Protein AF-V5GDS5-F1 (afdb_monomer)

Nearest PDB structures (foldseek):
  3n08-assembly1_B  TM=8.521E-01  e=4.766E-12  Chlamydia trachomatis D/UW-3/CX
  4beg-assembly1_A  TM=7.719E-01  e=1.700E-11  Mycobacterium tuberculosis H37Rv
  1fux-assembly1_B  TM=7.908E-01  e=5.824E-09  Escherichia coli
  1vi3-assembly1_A  TM=7.397E-01  e=8.164E-10  Escherichia coli
  1fjj-assembly1_A-2  TM=7.353E-01  e=2.310E-09  Escherichia coli

InterPro domains:
  IPR008914 Phosphatidylethanolamine-binding protein [PF01161] (155-297)
  IPR036610 PEBP-like superfamily [G3DSA:3.90.280.10] (130-303)
  IPR036610 PEBP-like superfamily [SSF49777] (132-298)
  IPR049556 Phomoidride biosynthesis cluster protein B [cd00457] (149-300)

Foldseek 3Di:
DDDDDDDDDDDDDDDDDDDDDDDDDDDDDDDDDDDDDDDDDDDDDDDDDDDDDQDADPVGDHDDDDDPPPPPPPPPVVVVVVVVVVVVVVVVVVVVVVVPPDDDDPVLVVLQVVLVVLLPQFDLVCQDLCNAPLVPVPNDFPWAKDWPQGAFAAADDPCCAPNHVVFDTKMFTDQDPLFAWKKKWKWWRGPNDPHTFTFWIKIRQGSPDGMDGRQQQDDDDDPQPQHTNNGIGIADGPVRGHGHGDDDTANSDKIKMKIKMFGWNDGFPVVQADRRGDSVSVSVRSRVGTDGMYIGIYIYHRHD

Secondary structure (DSSP, 8-state):
--------------------------------------------------PPPPPB-TTS-B-------------TTHHHHHHHHHHHHHHHHHHHHHTTT-PPPHHHHHHHHHHHHHTTS---GGGSGGGSGGGTT--S--S-EEETT-STTPBPPGGGSTTS--PPPPEEEPPPTT--EEEEEEEETTSSSSSPEEEEEEEEEETT--EE-GGGGSB-SSTTS-BBTTS-EE---TT-SS-------TTS--EEEEEEEEEESS---GGGS-SSPPHHHHHHHTTTTEEEEEEEEEEE----

Radius of gyration: 31.97 Å; Cα contacts (8 Å, |Δi|>4): 473; chains: 1; bounding box: 71×88×85 Å

Solvent-accessible surface area (backbone atoms only — not comparable to full-atom values): 18733 Å² total; per-residue (Å²): 136,91,88,78,89,82,90,80,91,84,89,84,88,90,82,84,91,89,86,87,86,82,89,83,89,84,84,88,88,84,86,84,86,82,88,88,86,90,86,89,85,86,88,84,85,88,84,86,89,84,84,85,84,82,78,62,50,102,82,75,49,81,70,81,71,84,81,80,75,79,75,79,78,73,67,83,66,63,65,54,54,60,52,53,53,54,51,48,61,53,48,56,64,52,51,66,48,63,77,54,90,59,86,78,58,68,65,58,55,53,41,33,53,50,16,57,75,39,47,83,41,44,71,33,58,77,59,38,75,72,62,37,78,46,22,70,90,51,78,60,72,75,40,67,45,49,42,77,85,43,64,71,67,33,68,55,58,64,52,40,16,64,87,43,79,33,53,56,75,38,34,37,41,79,66,52,95,72,34,54,18,32,36,39,39,28,34,25,25,38,47,74,57,95,54,41,42,51,28,30,35,36,38,65,31,55,40,88,53,40,65,49,46,49,78,33,65,41,74,70,62,67,92,90,67,46,41,24,61,60,66,26,33,46,27,55,28,92,82,71,45,72,66,53,39,60,79,64,47,43,59,37,54,74,31,48,38,40,41,36,42,34,35,15,60,49,66,76,63,69,90,77,45,56,90,68,31,41,69,69,44,50,56,62,60,34,53,86,22,62,71,44,28,17,62,28,37,35,31,43,61,30,85,120

Structure (mmCIF, N/CA/C/O backbone):
data_AF-V5GDS5-F1
#
_entry.id   AF-V5GDS5-F1
#
loop_
_atom_site.group_PDB
_atom_site.id
_atom_site.type_symbol
_atom_site.label_atom_id
_atom_site.label_alt_id
_atom_site.label_comp_id
_atom_site.label_asym_id
_atom_site.label_entity_id
_atom_site.label_seq_id
_atom_site.pdbx_PDB_ins_code
_atom_site.Cartn_x
_atom_site.Cartn_y
_atom_site.Cartn_z
_atom_site.occupancy
_atom_site.B_iso_or_equiv
_atom_site.auth_seq_id
_atom_site.auth_comp_id
_atom_site.auth_asym_id
_atom_site.auth_atom_id
_atom_site.pdbx_PDB_model_num
ATOM 1 N N . MET A 1 1 ? 21.363 -21.457 -63.569 1.00 35.06 1 MET A N 1
ATOM 2 C CA . MET A 1 1 ? 21.075 -22.883 -63.829 1.00 35.06 1 MET A CA 1
ATOM 3 C C . MET A 1 1 ? 19.744 -23.194 -63.153 1.00 35.06 1 MET A C 1
ATOM 5 O O . MET A 1 1 ? 19.650 -23.026 -61.947 1.00 35.06 1 MET A O 1
ATOM 9 N N . ARG A 1 2 ? 18.691 -23.462 -63.937 1.00 29.75 2 ARG A N 1
ATOM 10 C CA . ARG A 1 2 ? 17.351 -23.859 -63.460 1.00 29.75 2 ARG A CA 1
ATOM 11 C C . ARG A 1 2 ? 17.399 -25.293 -62.935 1.00 29.75 2 ARG A C 1
ATOM 13 O O . ARG A 1 2 ? 18.032 -26.094 -63.605 1.00 29.75 2 ARG A O 1
ATOM 20 N N . PHE A 1 3 ? 16.624 -25.609 -61.897 1.00 26.77 3 PHE A N 1
ATOM 21 C CA . PHE A 1 3 ? 15.770 -26.805 -61.854 1.00 26.77 3 PHE A CA 1
ATOM 22 C C . PHE A 1 3 ? 14.493 -26.511 -61.046 1.00 26.77 3 PHE A C 1
ATOM 24 O O . PHE A 1 3 ? 14.460 -25.606 -60.218 1.00 26.77 3 PHE A O 1
ATOM 31 N N . PHE A 1 4 ? 13.435 -27.232 -61.404 1.00 27.66 4 PHE A N 1
ATOM 32 C CA . PHE A 1 4 ? 12.006 -27.019 -61.163 1.00 27.66 4 PHE A CA 1
ATOM 33 C C . PHE A 1 4 ? 11.399 -28.292 -60.530 1.00 27.66 4 PHE A C 1
ATOM 35 O O . PHE A 1 4 ? 11.868 -29.372 -60.876 1.00 27.66 4 PHE A O 1
ATOM 42 N N . TYR A 1 5 ? 10.288 -28.129 -59.780 1.00 28.53 5 TYR A N 1
ATOM 43 C CA . TYR A 1 5 ? 9.215 -29.107 -59.432 1.00 28.53 5 TYR A CA 1
ATOM 44 C C . TYR A 1 5 ? 9.621 -30.377 -58.629 1.00 28.53 5 TYR A C 1
ATOM 46 O O . TYR A 1 5 ? 10.778 -30.757 -58.616 1.00 28.53 5 TYR A O 1
ATOM 54 N N . CYS A 1 6 ? 8.761 -31.094 -57.887 1.00 26.56 6 CYS A N 1
ATOM 55 C CA . CYS A 1 6 ? 7.303 -31.257 -57.920 1.00 26.56 6 CYS A CA 1
ATOM 56 C C . CYS A 1 6 ? 6.759 -31.755 -56.559 1.00 26.56 6 CYS A C 1
ATOM 58 O O . CYS A 1 6 ? 7.502 -32.346 -55.779 1.00 26.56 6 CYS A O 1
ATOM 60 N N . GLY A 1 7 ? 5.462 -31.547 -56.308 1.00 28.70 7 GLY A N 1
ATOM 61 C CA . GLY A 1 7 ? 4.741 -32.113 -55.164 1.00 28.70 7 GLY A CA 1
ATOM 62 C C . GLY A 1 7 ? 4.346 -33.582 -55.353 1.00 28.70 7 GLY A C 1
ATOM 63 O O . GLY A 1 7 ? 4.465 -34.140 -56.443 1.00 28.70 7 GLY A O 1
ATOM 64 N N . GLY A 1 8 ? 3.839 -34.187 -54.279 1.00 27.17 8 GLY A N 1
ATOM 65 C CA . GLY A 1 8 ? 3.251 -35.523 -54.291 1.00 27.17 8 GLY A CA 1
ATOM 66 C C . GLY A 1 8 ? 2.643 -35.880 -52.937 1.00 27.17 8 GLY A C 1
ATOM 67 O O . GLY A 1 8 ? 3.363 -36.241 -52.011 1.00 27.17 8 GLY A O 1
ATOM 68 N N . GLU A 1 9 ? 1.318 -35.777 -52.837 1.00 36.03 9 GLU A N 1
ATOM 69 C CA . GLU A 1 9 ? 0.518 -36.509 -51.854 1.00 36.03 9 GLU A CA 1
ATOM 70 C C . GLU A 1 9 ? 0.507 -38.002 -52.213 1.00 36.03 9 GLU A C 1
ATOM 72 O O . GLU A 1 9 ? 0.342 -38.364 -53.379 1.00 36.03 9 GLU A O 1
ATOM 77 N N . ALA A 1 10 ? 0.603 -38.874 -51.207 1.00 30.91 10 ALA A N 1
ATOM 78 C CA . ALA A 1 10 ? 0.165 -40.261 -51.314 1.00 30.91 10 ALA A CA 1
ATOM 79 C C . ALA A 1 10 ? -0.390 -40.756 -49.970 1.00 30.91 10 ALA A C 1
ATOM 81 O O . ALA A 1 10 ? 0.277 -40.747 -48.938 1.00 30.91 10 ALA A O 1
ATOM 82 N N . ILE A 1 11 ? -1.647 -41.185 -50.043 1.00 32.50 11 ILE A N 1
ATOM 83 C CA . ILE A 1 11 ? -2.493 -41.794 -49.018 1.00 32.50 11 ILE A CA 1
ATOM 84 C C . ILE A 1 11 ? -2.251 -43.315 -48.985 1.00 32.50 11 ILE A C 1
ATOM 86 O O . ILE A 1 11 ? -2.314 -43.949 -50.034 1.00 32.50 11 ILE A O 1
ATOM 90 N N . ALA A 1 12 ? -2.114 -43.909 -47.792 1.00 31.56 12 ALA A N 1
ATOM 91 C CA . ALA A 1 12 ? -2.575 -45.270 -47.439 1.00 31.56 12 ALA A CA 1
ATOM 92 C C . ALA A 1 12 ? -2.500 -45.441 -45.899 1.00 31.56 12 ALA A C 1
ATOM 94 O O . ALA A 1 12 ? -1.422 -45.315 -45.335 1.00 31.56 12 ALA A O 1
ATOM 95 N N . LYS A 1 13 ? -3.609 -45.428 -45.142 1.00 30.67 13 LYS A N 1
ATOM 96 C CA . LYS A 1 13 ? -4.629 -46.470 -44.843 1.00 30.67 13 LYS A CA 1
ATOM 97 C C . LYS A 1 13 ? -4.242 -47.486 -43.744 1.00 30.67 13 LYS A C 1
ATOM 99 O O . LYS A 1 13 ? -3.223 -48.148 -43.861 1.00 30.67 13 LYS A O 1
ATOM 104 N N . LEU A 1 14 ? -5.219 -47.682 -42.834 1.00 31.53 14 LEU A N 1
ATOM 105 C CA . LEU A 1 14 ? -5.438 -48.734 -41.807 1.00 31.53 14 LEU A CA 1
ATOM 106 C C . LEU A 1 14 ? -4.874 -48.413 -40.405 1.00 31.53 14 LEU A C 1
ATOM 108 O O . LEU A 1 14 ? -3.685 -48.194 -40.268 1.00 31.53 14 LEU A O 1
ATOM 112 N N . GLY A 1 15 ? -5.638 -48.391 -39.306 1.00 27.28 15 GLY A N 1
ATOM 113 C CA . GLY A 1 15 ? -7.060 -48.661 -39.074 1.00 27.28 15 GLY A CA 1
ATOM 114 C C . GLY A 1 15 ? -7.375 -48.746 -37.562 1.00 27.28 15 GLY A C 1
ATOM 115 O O . GLY A 1 15 ? -6.567 -49.274 -36.811 1.00 27.28 15 GLY A O 1
ATOM 116 N N . LEU A 1 16 ? -8.562 -48.236 -37.197 1.00 27.89 16 LEU A N 1
ATOM 117 C CA . LEU A 1 16 ? -9.442 -48.502 -36.030 1.00 27.89 16 LEU A CA 1
ATOM 118 C C . LEU A 1 16 ? -8.920 -48.321 -34.574 1.00 27.89 16 LEU A C 1
ATOM 120 O O . LEU A 1 16 ? -8.035 -49.046 -34.146 1.00 27.89 16 LEU A O 1
ATOM 124 N N . THR A 1 17 ? -9.358 -47.299 -33.807 1.00 28.39 17 THR A N 1
ATOM 125 C CA . THR A 1 17 ? -10.612 -47.097 -32.993 1.00 28.39 17 THR A CA 1
ATOM 126 C C . THR A 1 17 ? -10.522 -47.735 -31.589 1.00 28.39 17 THR A C 1
ATOM 128 O O . THR A 1 17 ? -10.134 -48.889 -31.477 1.00 28.39 17 THR A O 1
ATOM 131 N N . VAL A 1 18 ? -10.733 -47.007 -30.477 1.00 28.75 18 VAL A N 1
ATOM 132 C CA . VAL A 1 18 ? -11.975 -46.808 -29.661 1.00 28.75 18 VAL A CA 1
ATOM 133 C C . VAL A 1 18 ? -11.523 -46.001 -28.411 1.00 28.75 18 VAL A C 1
ATOM 135 O O . VAL A 1 18 ? -10.419 -46.250 -27.945 1.00 28.75 18 VAL A O 1
ATOM 138 N N . ALA A 1 19 ? -12.230 -45.093 -27.729 1.00 29.72 19 ALA A N 1
ATOM 139 C CA . ALA A 1 19 ? -13.430 -44.277 -27.921 1.00 29.72 19 ALA A CA 1
ATOM 140 C C . ALA A 1 19 ? -13.382 -43.160 -26.848 1.00 29.72 19 ALA A C 1
ATOM 142 O O . ALA A 1 19 ? -12.928 -43.396 -25.729 1.00 29.72 19 ALA A O 1
ATOM 143 N N . ALA A 1 20 ? -13.885 -41.971 -27.179 1.00 28.30 20 ALA A N 1
ATOM 144 C CA . ALA A 1 20 ? -14.226 -40.918 -26.226 1.00 28.30 20 ALA A CA 1
ATOM 145 C C . ALA A 1 20 ? -15.756 -40.833 -26.145 1.00 28.30 20 ALA A C 1
ATOM 147 O O . ALA A 1 20 ? -16.419 -40.814 -27.182 1.00 28.30 20 ALA A O 1
ATOM 148 N N . GLY A 1 21 ? -16.311 -40.815 -24.933 1.00 25.84 21 GLY A N 1
ATOM 149 C CA . GLY A 1 21 ? -17.738 -40.615 -24.687 1.00 25.84 21 GLY A CA 1
ATOM 150 C C . GLY A 1 21 ? -17.979 -39.284 -23.980 1.00 25.84 21 GLY A C 1
ATOM 151 O O . GLY A 1 21 ? -17.448 -39.059 -22.897 1.00 25.84 21 GLY A O 1
ATOM 152 N N . VAL A 1 22 ? -18.791 -38.428 -24.597 1.00 31.52 22 VAL A N 1
ATOM 153 C CA . VAL A 1 22 ? -19.481 -37.272 -23.994 1.00 31.52 22 VAL A CA 1
ATOM 154 C C . VAL A 1 22 ? -20.943 -37.310 -24.508 1.00 31.52 22 VAL A C 1
ATOM 156 O O . VAL A 1 22 ? -21.256 -38.145 -25.358 1.00 31.52 22 VAL A O 1
ATOM 159 N N . PRO A 1 23 ? -21.852 -36.457 -24.011 1.00 38.38 23 PRO A N 1
ATOM 160 C CA . PRO A 1 23 ? -22.900 -36.759 -23.042 1.00 38.38 23 PRO A CA 1
ATOM 161 C C . PRO A 1 23 ? -24.284 -36.931 -23.703 1.00 38.38 23 PRO A C 1
ATOM 163 O O . PRO A 1 23 ? -24.476 -36.623 -24.878 1.00 38.38 23 PRO A O 1
ATOM 166 N N . SER A 1 24 ? -25.284 -37.361 -22.934 1.00 31.12 24 SER A N 1
ATOM 167 C CA . SER A 1 24 ? -26.682 -37.365 -23.377 1.00 31.12 24 SER A CA 1
ATOM 168 C C . SER A 1 24 ? -27.572 -36.599 -22.401 1.00 31.12 24 SER A C 1
ATOM 170 O O . SER A 1 24 ? -27.755 -37.039 -21.266 1.00 31.12 24 SER A O 1
ATOM 172 N N . ASP A 1 25 ? -28.162 -35.508 -22.885 1.00 30.28 25 ASP A N 1
ATOM 173 C CA . ASP A 1 25 ? -29.386 -34.912 -22.352 1.00 30.28 25 ASP A CA 1
ATOM 174 C C . ASP A 1 25 ? -30.610 -35.614 -22.959 1.00 30.28 25 ASP A C 1
ATOM 176 O O . ASP A 1 25 ? -30.661 -35.863 -24.164 1.00 30.28 25 ASP A O 1
ATOM 180 N N . SER A 1 26 ? -31.640 -35.865 -22.148 1.00 29.75 26 SER A N 1
ATOM 181 C CA . SER A 1 26 ? -33.030 -35.842 -22.619 1.00 29.75 26 SER A CA 1
ATOM 182 C C . SER A 1 26 ? -34.002 -35.548 -21.472 1.00 29.75 26 SER A C 1
ATOM 184 O O . SER A 1 26 ? -33.787 -35.902 -20.315 1.00 29.75 26 SE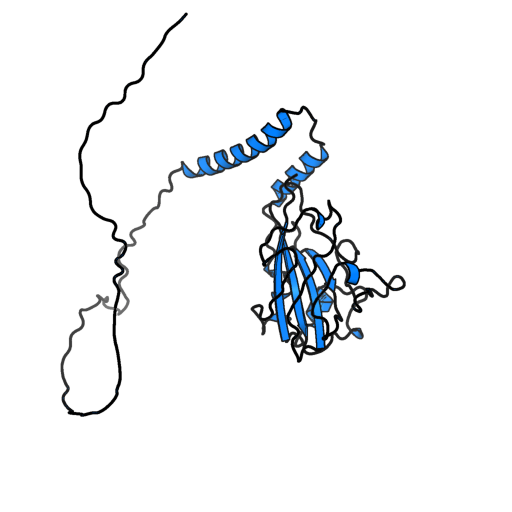R A O 1
ATOM 186 N N . LEU A 1 27 ? -35.040 -34.805 -21.844 1.00 29.89 27 LEU A N 1
ATOM 187 C CA . LEU A 1 27 ? -35.997 -34.054 -21.040 1.00 29.89 27 LEU A CA 1
ATOM 188 C C . LEU A 1 27 ? -37.189 -34.879 -20.502 1.00 29.89 27 LEU A C 1
ATOM 190 O O . LEU A 1 27 ? -37.560 -35.905 -21.062 1.00 29.89 27 LEU A O 1
ATOM 194 N N . CYS A 1 28 ? -37.887 -34.246 -19.543 1.00 26.19 28 CYS A N 1
ATOM 195 C CA . CYS A 1 28 ? -39.346 -34.256 -19.308 1.00 26.19 28 CYS A CA 1
ATOM 196 C C . CYS A 1 28 ? -40.005 -35.359 -18.434 1.00 26.19 28 CYS A C 1
ATOM 198 O O . CYS A 1 28 ? -40.427 -36.397 -18.924 1.00 26.19 28 CYS A O 1
ATOM 200 N N . ASN A 1 29 ? -40.347 -34.978 -17.189 1.00 27.53 29 ASN A N 1
ATOM 201 C CA . ASN A 1 29 ? -41.688 -34.508 -16.748 1.00 27.53 29 ASN A CA 1
ATOM 202 C C . ASN A 1 29 ? -42.308 -35.188 -15.495 1.00 27.53 29 ASN A C 1
ATOM 204 O O . ASN A 1 29 ? -42.312 -36.403 -15.353 1.00 27.53 29 ASN A O 1
ATOM 208 N N . ASN A 1 30 ? -42.975 -34.339 -14.696 1.00 29.67 30 ASN A N 1
ATOM 209 C CA . ASN A 1 30 ? -44.052 -34.576 -13.713 1.00 29.67 30 ASN A CA 1
ATOM 210 C C . ASN A 1 30 ? -43.795 -35.294 -12.362 1.00 29.67 30 ASN A C 1
ATOM 212 O O . ASN A 1 30 ? -43.832 -36.509 -12.257 1.00 29.67 30 ASN A O 1
ATOM 216 N N . GLY A 1 31 ? -43.855 -34.501 -11.280 1.00 25.19 31 GLY A N 1
ATOM 217 C CA . GLY A 1 31 ? -45.093 -34.421 -10.485 1.00 25.19 31 GLY A CA 1
ATOM 218 C C . GLY A 1 31 ? -45.224 -35.221 -9.172 1.00 25.19 31 GLY A C 1
ATOM 219 O O . GLY A 1 31 ? -45.555 -36.395 -9.185 1.00 25.19 31 GLY A O 1
ATOM 220 N N . LYS A 1 32 ? -45.252 -34.459 -8.063 1.00 28.45 32 LYS A N 1
ATOM 221 C CA . LYS A 1 32 ? -46.115 -34.595 -6.859 1.00 28.45 32 LYS A CA 1
ATOM 222 C C . LYS A 1 32 ? -45.840 -35.686 -5.789 1.00 28.45 32 LYS A C 1
ATOM 224 O O . LYS A 1 32 ? -46.123 -36.853 -5.986 1.00 28.45 32 LYS A O 1
ATOM 229 N N . ARG A 1 33 ? -45.644 -35.152 -4.565 1.00 28.16 33 ARG A N 1
ATOM 230 C CA . ARG A 1 33 ? -46.268 -35.502 -3.258 1.00 28.16 33 ARG A CA 1
ATOM 231 C C . ARG A 1 33 ? -45.841 -36.783 -2.509 1.00 28.16 33 ARG A C 1
ATOM 233 O O . ARG A 1 33 ? -46.122 -37.881 -2.955 1.00 28.16 33 ARG A O 1
ATOM 240 N N . GLY A 1 34 ? -45.440 -36.579 -1.244 1.00 26.33 34 GLY A N 1
ATOM 241 C CA . GLY A 1 34 ? -45.997 -37.315 -0.092 1.00 26.33 34 GLY A CA 1
ATOM 242 C C . GLY A 1 34 ? -45.100 -38.345 0.612 1.00 26.33 34 GLY A C 1
ATOM 243 O O . GLY A 1 34 ? -44.919 -39.449 0.123 1.00 26.33 34 GLY A O 1
ATOM 244 N N . LEU A 1 35 ? -44.625 -37.995 1.812 1.00 27.58 35 LEU A N 1
ATOM 245 C CA . LEU A 1 35 ? -44.305 -38.906 2.937 1.00 27.58 35 LEU A CA 1
ATOM 246 C C . LEU A 1 35 ? -45.616 -39.446 3.584 1.00 27.58 35 LEU A C 1
ATOM 248 O O . LEU A 1 35 ? -46.667 -38.897 3.231 1.00 27.58 35 LEU A O 1
ATOM 252 N N . PRO A 1 36 ? -45.630 -40.334 4.621 1.00 50.62 36 PRO A N 1
ATOM 253 C CA . PRO A 1 36 ? -44.593 -41.198 5.248 1.00 50.62 36 PRO A CA 1
ATOM 254 C C . PRO A 1 36 ? -45.092 -42.649 5.589 1.00 50.62 36 PRO A C 1
ATOM 256 O O . PRO A 1 36 ? -46.189 -43.035 5.198 1.00 50.62 36 PRO A O 1
ATOM 259 N N . ALA A 1 37 ? -44.315 -43.365 6.434 1.00 29.16 37 ALA A N 1
ATOM 260 C CA . ALA A 1 37 ? -44.660 -44.481 7.359 1.00 29.16 37 ALA A CA 1
ATOM 261 C C . ALA A 1 37 ? -44.238 -45.893 6.877 1.00 29.16 37 ALA A C 1
ATOM 263 O O . ALA A 1 37 ? -44.661 -46.344 5.824 1.00 29.16 37 ALA A O 1
ATOM 264 N N . SER A 1 38 ? -43.217 -46.523 7.476 1.00 27.86 38 SER A N 1
ATOM 265 C CA . SER A 1 38 ? -43.121 -47.232 8.777 1.00 27.86 38 SER A CA 1
ATOM 266 C C . SER A 1 38 ? -43.224 -48.759 8.616 1.00 27.86 38 SER A C 1
ATOM 268 O O . SER A 1 38 ? -44.196 -49.262 8.060 1.00 27.86 38 SER A O 1
ATOM 270 N N . ARG A 1 39 ? -42.215 -49.488 9.119 1.00 31.02 39 ARG A N 1
ATOM 271 C CA . ARG A 1 39 ? -42.325 -50.631 10.053 1.00 31.02 39 ARG A CA 1
ATOM 272 C C . ARG A 1 39 ? -41.012 -51.414 10.152 1.00 31.02 39 ARG A C 1
ATOM 274 O O . ARG A 1 39 ? -40.433 -51.815 9.147 1.00 31.02 39 ARG A O 1
ATOM 281 N N . ASP A 1 40 ? -40.621 -51.618 11.402 1.00 29.36 40 ASP A N 1
ATOM 282 C CA . ASP A 1 40 ? -39.560 -52.478 11.919 1.00 29.36 40 ASP A CA 1
ATOM 283 C C . ASP A 1 40 ? -39.827 -53.967 11.656 1.00 29.36 40 ASP A C 1
ATOM 285 O O . ASP A 1 40 ? -40.989 -54.370 11.699 1.00 29.36 40 ASP A O 1
ATOM 289 N N . VAL A 1 41 ? -38.764 -54.775 11.509 1.00 32.12 41 VAL A N 1
ATOM 290 C CA . VAL A 1 41 ? -38.611 -56.085 12.181 1.00 32.12 41 VAL A CA 1
ATOM 291 C C . VAL A 1 41 ? -37.116 -56.379 12.394 1.00 32.12 41 VAL A C 1
ATOM 293 O O . VAL A 1 41 ? -36.310 -56.298 11.468 1.00 32.12 41 VAL A O 1
ATOM 296 N N . ASP A 1 42 ? -36.799 -56.732 13.638 1.00 28.83 42 ASP A N 1
ATOM 297 C CA . ASP A 1 42 ? -35.505 -57.099 14.211 1.00 28.83 42 ASP A CA 1
ATOM 298 C C . ASP A 1 42 ? -34.921 -58.464 13.777 1.00 28.83 42 ASP A C 1
ATOM 300 O O . ASP A 1 42 ? -35.623 -59.362 13.315 1.00 28.83 42 ASP A O 1
ATOM 304 N N . ASN A 1 43 ? -33.641 -58.625 14.152 1.00 28.91 43 ASN A N 1
ATOM 305 C CA . ASN A 1 43 ? -32.907 -59.851 14.516 1.00 28.91 43 ASN A CA 1
ATOM 306 C C . ASN A 1 43 ? -32.261 -60.711 13.413 1.00 28.91 43 ASN A C 1
ATOM 308 O O . ASN A 1 43 ? -32.910 -61.528 12.772 1.00 28.91 43 ASN A O 1
ATOM 312 N N . ALA A 1 44 ? -30.920 -60.675 13.340 1.00 29.06 44 ALA A N 1
ATOM 313 C CA . ALA A 1 44 ? -30.044 -61.661 14.008 1.00 29.06 44 ALA A CA 1
ATOM 314 C C . ALA A 1 44 ? -28.587 -61.596 13.478 1.00 29.06 44 ALA A C 1
ATOM 316 O O . ALA A 1 44 ? -28.328 -61.790 12.295 1.00 29.06 44 ALA A O 1
ATOM 317 N N . SER A 1 45 ? -27.627 -61.392 14.385 1.00 28.83 45 SER A N 1
ATOM 318 C CA . SER A 1 45 ? -26.207 -61.802 14.263 1.00 28.83 45 SER A CA 1
ATOM 319 C C . SER A 1 45 ? -26.015 -63.097 15.093 1.00 28.83 45 SER A C 1
ATOM 321 O O . SER A 1 45 ? -26.939 -63.400 15.853 1.00 28.83 45 SER A O 1
ATOM 323 N N . PRO A 1 46 ? -24.867 -63.828 15.112 1.00 42.75 46 PRO A N 1
ATOM 324 C CA . PRO A 1 46 ? -23.549 -63.554 14.511 1.00 42.75 46 PRO A CA 1
ATOM 325 C C . PRO A 1 46 ? -22.853 -64.789 13.859 1.00 42.75 46 PRO A C 1
ATOM 327 O O . PRO A 1 46 ? -23.315 -65.918 13.978 1.00 42.75 46 PRO A O 1
ATOM 330 N N . LEU A 1 47 ? -21.673 -64.565 13.253 1.00 28.23 47 LEU A N 1
ATOM 331 C CA . LEU A 1 47 ? -20.402 -65.316 13.429 1.00 28.23 47 LEU A CA 1
ATOM 332 C C . LEU A 1 47 ? -19.597 -65.551 12.134 1.00 28.23 47 LEU A C 1
ATOM 334 O O . LEU A 1 47 ? -20.072 -66.136 11.169 1.00 28.23 47 LEU A O 1
ATOM 338 N N . SER A 1 48 ? -18.300 -65.221 12.249 1.00 30.39 48 SER A N 1
ATOM 339 C CA . SER A 1 48 ? -17.138 -65.624 11.429 1.00 30.39 48 SER A CA 1
ATOM 340 C C . SER A 1 48 ? -17.100 -65.092 9.984 1.00 30.39 48 SER A C 1
ATOM 342 O O . SER A 1 48 ? -18.004 -65.321 9.205 1.00 30.39 48 SER A O 1
ATOM 344 N N . GLY A 1 49 ? -16.112 -64.336 9.504 1.00 25.75 49 GLY A N 1
ATOM 345 C CA . GLY A 1 49 ? -14.709 -64.193 9.879 1.00 25.75 49 GLY A CA 1
ATOM 346 C C . GLY A 1 49 ? -13.846 -64.792 8.767 1.00 25.75 49 GLY A C 1
ATOM 347 O O . GLY A 1 49 ? -13.858 -66.007 8.627 1.00 25.75 49 GLY A O 1
ATOM 348 N N . ARG A 1 50 ? -13.102 -63.965 8.009 1.00 26.62 50 ARG A N 1
ATOM 349 C CA . ARG A 1 50 ? -11.658 -64.136 7.714 1.00 26.62 50 ARG A CA 1
ATOM 350 C C . ARG A 1 50 ? -11.160 -63.111 6.682 1.00 26.62 50 ARG A C 1
ATOM 352 O O . ARG A 1 50 ? -11.519 -63.142 5.512 1.00 26.62 50 ARG A O 1
ATOM 359 N N . TRP A 1 51 ? -10.277 -62.245 7.168 1.00 29.91 51 TRP A N 1
ATOM 360 C CA . TRP A 1 51 ? -9.369 -61.386 6.414 1.00 29.91 51 TRP A CA 1
ATOM 361 C C . TRP A 1 51 ? -8.223 -62.215 5.810 1.00 29.91 51 TRP A C 1
ATOM 363 O O . TRP A 1 51 ? -7.763 -63.174 6.434 1.00 29.91 51 TRP A O 1
ATOM 373 N N . GLN A 1 52 ? -7.742 -61.845 4.620 1.00 34.78 52 GLN A N 1
ATOM 374 C CA . GLN A 1 52 ? -6.514 -62.404 4.039 1.00 34.78 52 GLN A CA 1
ATOM 375 C C . GLN A 1 52 ? -5.261 -61.762 4.678 1.00 34.78 52 GLN A C 1
ATOM 377 O O . GLN A 1 52 ? -5.311 -60.585 5.038 1.00 34.78 52 GLN A O 1
ATOM 382 N N . PRO A 1 53 ? -4.148 -62.503 4.862 1.00 37.53 53 PRO A N 1
ATOM 383 C CA . PRO A 1 53 ? -3.058 -62.074 5.735 1.00 37.53 53 PRO A CA 1
ATOM 384 C C . PRO A 1 53 ? -1.980 -61.242 5.025 1.00 37.53 53 PRO A C 1
ATOM 386 O O . PRO A 1 53 ? -1.532 -61.570 3.927 1.00 37.53 53 PRO A O 1
ATOM 389 N N . ALA A 1 54 ? -1.496 -60.215 5.726 1.00 36.97 54 ALA A N 1
ATOM 390 C CA . ALA A 1 54 ? -0.204 -59.586 5.475 1.00 36.97 54 ALA A CA 1
ATOM 391 C C . ALA A 1 54 ? 0.928 -60.485 6.013 1.00 36.97 54 ALA A C 1
ATOM 393 O O . ALA A 1 54 ? 0.836 -61.014 7.122 1.00 36.97 54 ALA A O 1
ATOM 394 N N . PHE A 1 55 ? 2.000 -60.656 5.238 1.00 36.53 55 PHE A N 1
ATOM 395 C CA . PHE A 1 55 ? 3.202 -61.379 5.664 1.00 36.53 55 PHE A CA 1
ATOM 396 C C . PHE A 1 55 ? 4.009 -60.538 6.674 1.00 36.53 55 PHE A C 1
ATOM 398 O O . PHE A 1 55 ? 4.469 -59.443 6.351 1.00 36.53 55 PHE A O 1
ATOM 405 N N . LEU A 1 56 ? 4.196 -61.067 7.887 1.00 38.34 56 LEU A N 1
ATOM 406 C CA . LEU A 1 56 ? 5.059 -60.527 8.949 1.00 38.34 56 LEU A CA 1
ATOM 407 C C . LEU A 1 56 ? 6.272 -61.448 9.148 1.00 38.34 56 LEU A C 1
ATOM 409 O O . LEU A 1 56 ? 6.157 -62.665 8.982 1.00 38.34 56 LEU A O 1
ATOM 413 N N . ASP A 1 57 ? 7.427 -60.891 9.523 1.00 46.06 57 ASP A N 1
ATOM 414 C CA . ASP A 1 57 ? 8.586 -61.697 9.925 1.00 46.06 57 ASP A CA 1
ATOM 415 C C . ASP A 1 57 ? 8.484 -62.199 11.381 1.00 46.06 57 ASP A C 1
ATOM 417 O O . ASP A 1 57 ? 7.591 -61.819 12.143 1.00 46.06 57 ASP A O 1
ATOM 421 N N . ARG A 1 58 ? 9.430 -63.056 11.798 1.00 48.50 58 ARG A N 1
ATOM 422 C CA 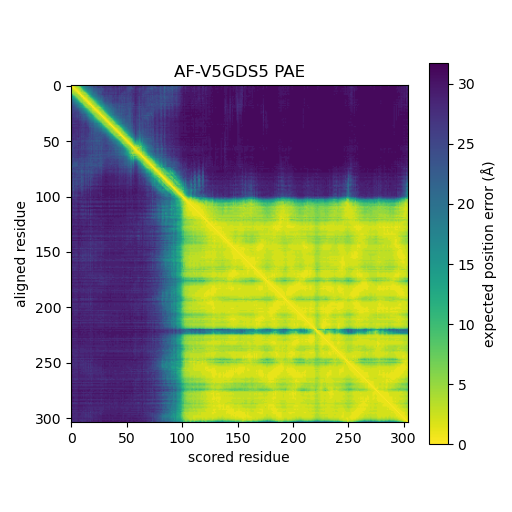. ARG A 1 58 ? 9.479 -63.662 13.146 1.00 48.50 58 ARG A CA 1
ATOM 423 C C . ARG A 1 58 ? 9.713 -62.670 14.304 1.00 48.50 58 ARG A C 1
ATOM 425 O O . ARG A 1 58 ? 9.848 -63.120 15.439 1.00 48.50 58 ARG A O 1
ATOM 432 N N . LYS A 1 59 ? 9.765 -61.355 14.064 1.00 50.78 59 LYS A N 1
ATOM 433 C CA . LYS A 1 59 ? 9.846 -60.314 15.103 1.00 50.78 59 LYS A CA 1
ATOM 434 C C . LYS A 1 59 ? 8.741 -59.252 15.003 1.00 50.78 59 LYS A C 1
ATOM 436 O O . LYS A 1 59 ? 8.784 -58.286 15.757 1.00 50.78 59 LYS A O 1
ATOM 441 N N . GLY A 1 60 ? 7.730 -59.444 14.150 1.00 42.97 60 GLY A N 1
ATOM 442 C CA . GLY A 1 60 ? 6.532 -58.596 14.123 1.00 42.97 60 GLY A CA 1
ATOM 443 C C . GLY A 1 60 ? 6.710 -57.234 13.444 1.00 42.97 60 GLY A C 1
ATOM 444 O O . GLY A 1 60 ? 5.901 -56.340 13.679 1.00 42.97 60 GLY A O 1
ATOM 445 N N . PHE A 1 61 ? 7.721 -57.067 12.586 1.00 36.56 61 PHE A N 1
ATOM 446 C CA . PHE A 1 61 ? 7.874 -55.871 11.751 1.00 36.56 61 PHE A CA 1
ATOM 447 C C . PHE A 1 61 ? 7.438 -56.145 10.296 1.00 36.56 61 PHE A C 1
ATOM 449 O O . PHE A 1 61 ? 7.587 -57.270 9.808 1.00 36.56 61 PHE A O 1
ATOM 456 N N . PRO A 1 62 ? 6.898 -55.143 9.572 1.00 37.12 62 PRO A N 1
ATOM 457 C CA . PRO A 1 62 ? 6.547 -55.299 8.164 1.00 37.12 62 PRO A CA 1
ATOM 458 C C . PRO A 1 62 ? 7.805 -55.486 7.299 1.00 37.12 62 PRO A C 1
ATOM 460 O O . PRO A 1 62 ? 8.729 -54.668 7.329 1.00 37.12 62 PRO A O 1
ATOM 463 N N . VAL A 1 63 ? 7.825 -56.556 6.500 1.00 36.59 63 VAL A N 1
ATOM 464 C CA . VAL A 1 63 ? 8.930 -56.892 5.590 1.00 36.59 63 VAL A CA 1
ATOM 465 C C . VAL A 1 63 ? 8.946 -55.909 4.414 1.00 36.59 63 VAL A C 1
ATOM 467 O O . VAL A 1 63 ? 8.019 -55.872 3.607 1.00 36.59 63 VAL A O 1
ATOM 470 N N . ARG A 1 64 ? 10.010 -55.103 4.297 1.00 36.88 64 ARG A N 1
ATOM 471 C CA . ARG A 1 64 ? 10.255 -54.254 3.118 1.00 36.88 64 ARG A CA 1
ATOM 472 C C . ARG A 1 64 ? 10.677 -55.129 1.936 1.00 36.88 64 ARG A C 1
ATOM 474 O O . ARG A 1 64 ? 11.758 -55.711 1.961 1.00 36.88 64 ARG A O 1
ATOM 481 N N . GLY A 1 65 ? 9.840 -55.186 0.900 1.00 36.22 65 GLY A N 1
ATOM 482 C CA . GLY A 1 65 ? 10.210 -55.733 -0.407 1.00 36.22 65 GLY A CA 1
ATOM 483 C C . GLY A 1 65 ? 11.342 -54.933 -1.077 1.00 36.22 65 GLY A C 1
ATOM 484 O O . GLY A 1 65 ? 11.625 -53.800 -0.668 1.00 36.22 65 GLY A O 1
ATOM 485 N N . PRO A 1 66 ? 12.017 -55.510 -2.088 1.00 32.12 66 PRO A N 1
ATOM 486 C CA . PRO A 1 66 ? 13.139 -54.867 -2.758 1.00 32.12 66 PRO A CA 1
ATOM 487 C C . PRO A 1 66 ? 12.704 -53.538 -3.383 1.00 32.12 66 PRO A C 1
ATOM 489 O O . PRO A 1 66 ? 11.696 -53.451 -4.083 1.00 32.12 66 PRO A O 1
ATOM 492 N N . LYS A 1 67 ? 13.478 -52.485 -3.099 1.00 31.83 67 LYS A N 1
ATOM 493 C CA . LYS A 1 67 ? 13.322 -51.167 -3.713 1.00 31.83 67 LYS A CA 1
ATOM 494 C C . LYS A 1 67 ? 13.602 -51.301 -5.208 1.00 31.83 67 LYS A C 1
ATOM 496 O O . LYS A 1 67 ? 14.762 -51.352 -5.609 1.00 31.83 67 LYS A O 1
ATOM 501 N N . ASN A 1 68 ? 12.553 -51.319 -6.024 1.00 27.88 68 ASN A N 1
ATOM 502 C CA . ASN A 1 68 ? 12.678 -50.978 -7.434 1.00 27.88 68 ASN A CA 1
ATOM 503 C C . ASN A 1 68 ? 13.089 -49.505 -7.500 1.00 27.88 68 ASN A C 1
ATOM 505 O O . ASN A 1 68 ? 12.280 -48.600 -7.303 1.00 27.88 68 ASN A O 1
ATOM 509 N N . VAL A 1 69 ? 14.384 -49.272 -7.693 1.00 28.41 69 VAL A N 1
ATOM 510 C CA . VAL A 1 69 ? 14.918 -47.963 -8.048 1.00 28.41 69 VAL A CA 1
ATOM 511 C C . VAL A 1 69 ? 14.495 -47.717 -9.492 1.00 28.41 69 VAL A C 1
ATOM 513 O O . VAL A 1 69 ? 15.129 -48.203 -10.423 1.00 28.41 69 VAL A O 1
ATOM 516 N N . CYS A 1 70 ? 13.396 -46.990 -9.687 1.00 24.27 70 CYS A N 1
ATOM 517 C CA . CYS A 1 70 ? 13.149 -46.312 -10.952 1.00 24.27 70 CYS A CA 1
ATOM 518 C C . CYS A 1 70 ? 14.163 -45.172 -11.060 1.00 24.27 70 CYS A C 1
ATOM 520 O O . CYS A 1 70 ? 13.927 -44.062 -10.587 1.00 24.27 70 CYS A O 1
ATOM 522 N N . THR A 1 71 ? 15.318 -45.452 -11.656 1.00 27.39 71 THR A N 1
ATOM 523 C CA . THR A 1 71 ? 16.166 -44.423 -12.246 1.00 27.39 71 THR A CA 1
ATOM 524 C C . THR A 1 71 ? 15.385 -43.792 -13.395 1.00 27.39 71 THR A C 1
ATOM 526 O O . THR A 1 71 ? 15.330 -44.332 -14.497 1.00 27.39 71 THR A O 1
ATOM 529 N N . TYR A 1 72 ? 14.761 -42.641 -13.144 1.00 25.58 72 TYR A N 1
ATOM 530 C CA . TYR A 1 72 ? 14.414 -41.726 -14.223 1.00 25.58 72 TYR A CA 1
ATOM 531 C C . TYR A 1 72 ? 15.728 -41.185 -14.785 1.00 25.58 72 TYR A C 1
ATOM 533 O O . TYR A 1 72 ? 16.318 -40.252 -14.244 1.00 25.58 72 TYR A O 1
ATOM 541 N N . ILE A 1 73 ? 16.216 -41.819 -15.849 1.00 29.89 73 ILE A N 1
ATOM 542 C CA . ILE A 1 73 ? 17.195 -41.199 -16.735 1.00 29.89 73 ILE A CA 1
ATOM 543 C C . ILE A 1 73 ? 16.426 -40.098 -17.459 1.00 29.89 73 ILE A C 1
ATOM 545 O O . ILE A 1 73 ? 15.639 -40.363 -18.366 1.00 29.89 73 ILE A O 1
ATOM 549 N N . VAL A 1 74 ? 16.591 -38.865 -16.990 1.00 30.98 74 VAL A N 1
ATOM 550 C CA . VAL A 1 74 ? 16.102 -37.683 -17.697 1.00 30.98 74 VAL A CA 1
ATOM 551 C C . VAL A 1 74 ? 16.938 -37.576 -18.976 1.00 30.98 74 VAL A C 1
ATOM 553 O O . VAL A 1 74 ? 18.166 -37.549 -18.870 1.00 30.98 74 VAL A O 1
ATOM 556 N N . PRO A 1 75 ? 16.341 -37.559 -20.179 1.00 31.73 75 PRO A N 1
ATOM 557 C CA . PRO A 1 75 ? 17.117 -37.391 -21.395 1.00 31.73 75 PRO A CA 1
ATOM 558 C C . PRO A 1 75 ? 17.785 -36.015 -21.370 1.00 31.73 75 PRO A C 1
ATOM 560 O O . PRO A 1 75 ? 17.125 -34.998 -21.152 1.00 31.73 75 PRO A O 1
ATOM 563 N N . GLU A 1 76 ? 19.080 -35.984 -21.670 1.00 35.12 76 GLU A N 1
ATOM 564 C CA . GLU A 1 76 ? 19.950 -34.800 -21.782 1.00 35.12 76 GLU A CA 1
ATOM 565 C C . GLU A 1 76 ? 19.464 -33.759 -22.825 1.00 35.12 76 GLU A C 1
ATOM 567 O O . GLU A 1 76 ? 20.065 -32.708 -23.018 1.00 35.12 76 GLU A O 1
ATOM 572 N N . GLN A 1 77 ? 18.327 -34.012 -23.482 1.00 35.97 77 GLN A N 1
ATOM 573 C CA . GLN A 1 77 ? 17.721 -33.154 -24.500 1.00 35.97 77 GLN A CA 1
ATOM 574 C C . GLN A 1 77 ? 16.797 -32.059 -23.938 1.00 35.97 77 GLN A C 1
ATOM 576 O O . GLN A 1 77 ? 16.485 -31.110 -24.656 1.00 35.97 77 GLN A O 1
ATOM 581 N N . TYR A 1 78 ? 16.402 -32.115 -22.659 1.00 35.88 78 TYR A N 1
ATOM 582 C CA . TYR A 1 78 ? 15.538 -31.081 -22.060 1.00 35.88 78 TYR A CA 1
ATOM 583 C C . TYR A 1 78 ? 16.280 -29.811 -21.609 1.00 35.88 78 TYR A C 1
ATOM 585 O O . TYR A 1 78 ? 15.646 -28.776 -21.4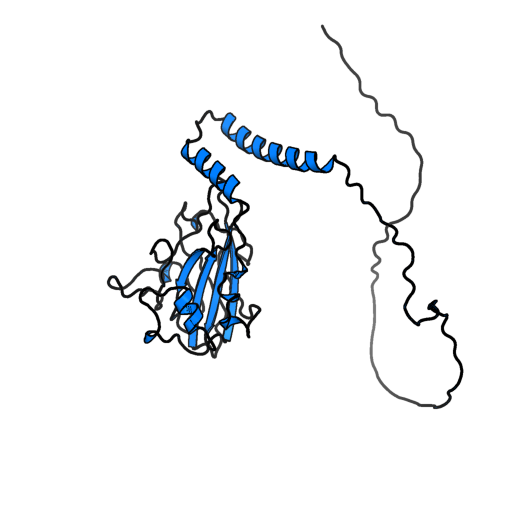23 1.00 35.88 78 TYR A O 1
ATOM 593 N N . TYR A 1 79 ? 17.612 -29.839 -21.495 1.00 37.75 79 TYR A N 1
ATOM 594 C CA . TYR A 1 79 ? 18.395 -28.642 -21.149 1.00 37.75 79 TYR A CA 1
ATOM 595 C C . TYR A 1 79 ? 18.629 -27.704 -22.343 1.00 37.75 79 TYR A C 1
ATOM 597 O O . TYR A 1 79 ? 18.763 -26.496 -22.163 1.00 37.75 79 TYR A O 1
ATOM 605 N N . LEU A 1 80 ? 18.611 -28.230 -23.571 1.00 36.00 80 LEU A N 1
ATOM 606 C CA . LEU A 1 80 ? 18.759 -27.427 -24.790 1.00 36.00 80 LEU A CA 1
ATOM 607 C C . LEU A 1 80 ? 17.473 -26.681 -25.169 1.00 36.00 80 LEU A C 1
ATOM 609 O O . LEU A 1 80 ? 17.560 -25.589 -25.720 1.00 36.00 80 LEU A O 1
ATOM 613 N N . GLY A 1 81 ? 16.294 -27.212 -24.823 1.00 34.03 81 GLY A N 1
ATOM 614 C CA . GLY A 1 81 ? 15.006 -26.565 -25.108 1.00 34.03 81 GLY A CA 1
ATOM 615 C C . GLY A 1 81 ? 14.803 -25.249 -24.352 1.00 34.03 81 GLY A C 1
ATOM 616 O O . GLY A 1 81 ? 14.338 -24.273 -24.933 1.00 34.03 81 GLY A O 1
ATOM 617 N N . THR A 1 82 ? 15.227 -25.186 -23.088 1.00 42.22 82 THR A N 1
ATOM 618 C CA . THR A 1 82 ? 15.113 -23.974 -22.256 1.00 42.22 82 THR A CA 1
ATOM 619 C C . THR A 1 82 ? 16.156 -22.918 -22.624 1.00 42.22 82 THR A C 1
ATOM 621 O O . THR A 1 82 ? 15.887 -21.723 -22.522 1.00 42.22 82 THR A O 1
ATOM 624 N N . ILE A 1 83 ? 17.334 -23.339 -23.104 1.00 40.62 83 ILE A N 1
ATOM 625 C CA . ILE A 1 83 ? 18.366 -22.431 -23.629 1.00 40.62 83 ILE A CA 1
ATOM 626 C C . ILE A 1 83 ? 17.929 -21.879 -24.998 1.00 40.62 83 ILE A C 1
ATOM 628 O O . ILE A 1 83 ? 18.037 -20.683 -25.241 1.00 40.62 83 ILE A O 1
ATOM 632 N N . LEU A 1 84 ? 17.346 -22.703 -25.874 1.00 35.16 84 LEU A N 1
ATOM 633 C CA . LEU A 1 84 ? 16.845 -22.249 -27.178 1.00 35.16 84 LEU A CA 1
ATOM 634 C C . LEU A 1 84 ? 15.603 -21.352 -27.068 1.00 35.16 84 LEU A C 1
ATOM 636 O O . LEU A 1 84 ? 15.498 -20.391 -27.828 1.00 35.16 84 LEU A O 1
ATOM 640 N N . SER A 1 85 ? 14.707 -21.581 -26.099 1.00 37.91 85 SER A N 1
ATOM 641 C CA . SER A 1 85 ? 13.560 -20.688 -25.875 1.00 37.91 85 SER A CA 1
ATOM 642 C C . SER A 1 85 ? 13.972 -19.337 -25.278 1.00 37.91 85 SER A C 1
ATOM 644 O O . SER A 1 85 ? 13.383 -18.315 -25.619 1.00 37.91 85 SER A O 1
ATOM 646 N N . THR A 1 86 ? 15.014 -19.295 -24.437 1.00 42.34 86 THR A N 1
ATOM 647 C CA . THR A 1 86 ? 15.559 -18.033 -23.897 1.00 42.34 86 THR A CA 1
ATOM 648 C C . THR A 1 86 ? 16.376 -17.249 -24.924 1.00 42.34 86 THR A C 1
ATOM 650 O O . THR A 1 86 ? 16.333 -16.018 -24.913 1.00 42.34 86 THR A O 1
ATOM 653 N N . PHE A 1 87 ? 17.037 -17.922 -25.871 1.00 36.81 87 PHE A N 1
ATOM 654 C CA . PHE A 1 87 ? 17.636 -17.260 -27.035 1.00 36.81 87 PHE A CA 1
ATOM 655 C C . PHE A 1 87 ? 16.581 -16.675 -27.986 1.00 36.81 87 PHE A C 1
ATOM 657 O O . PHE A 1 87 ? 16.808 -15.604 -28.548 1.00 36.81 87 PHE A O 1
ATOM 664 N N . PHE A 1 88 ? 15.418 -17.317 -28.132 1.00 34.31 88 PHE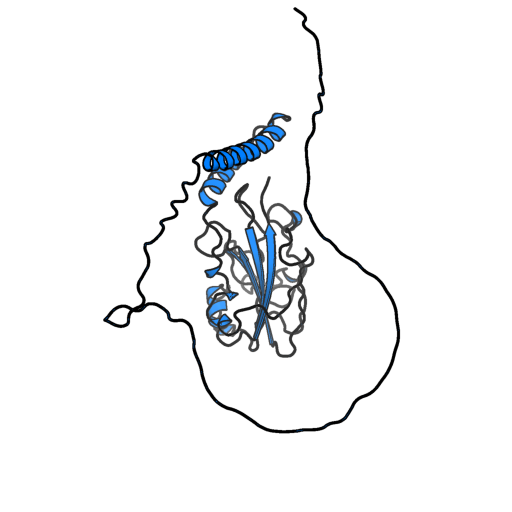 A N 1
ATOM 665 C CA . PHE A 1 88 ? 14.355 -16.827 -29.016 1.00 34.31 88 PHE A CA 1
ATOM 666 C C . PHE A 1 88 ? 13.735 -15.511 -28.521 1.00 34.31 88 PHE A C 1
ATOM 668 O O . PHE A 1 88 ? 13.611 -14.570 -29.305 1.00 34.31 88 PHE A O 1
ATOM 675 N N . VAL A 1 89 ? 13.475 -15.386 -27.213 1.00 43.59 89 VAL A N 1
ATOM 676 C CA . VAL A 1 89 ? 12.949 -14.140 -26.613 1.00 43.59 89 VAL A CA 1
ATOM 677 C C . VAL A 1 89 ? 13.995 -13.015 -26.622 1.00 43.59 89 VAL A C 1
ATOM 679 O O . VAL A 1 89 ? 13.653 -11.848 -26.806 1.00 43.59 89 VAL A O 1
ATOM 682 N N . HIS A 1 90 ? 15.289 -13.342 -26.502 1.00 40.28 90 HIS A N 1
ATOM 683 C CA . HIS A 1 90 ? 16.355 -12.361 -26.746 1.00 40.28 90 HIS A CA 1
ATOM 684 C C . HIS A 1 90 ? 16.414 -11.922 -28.218 1.00 40.28 90 HIS A C 1
ATOM 686 O O . HIS A 1 90 ? 16.717 -10.763 -28.490 1.00 40.28 90 HIS A O 1
ATOM 692 N N . SER A 1 91 ? 16.108 -12.812 -29.168 1.00 40.16 91 SER A N 1
ATOM 693 C CA . SER A 1 91 ? 16.189 -12.500 -30.599 1.00 40.16 91 SER A CA 1
ATOM 694 C C . SER A 1 91 ? 15.070 -11.581 -31.092 1.00 40.16 91 SER A C 1
ATOM 696 O O . SER A 1 91 ? 15.340 -10.735 -31.940 1.00 40.16 91 SER A O 1
ATOM 698 N N . GLU A 1 92 ? 13.856 -11.677 -30.538 1.00 43.78 92 GLU A N 1
ATOM 699 C CA . GLU A 1 92 ? 12.711 -10.874 -30.995 1.00 43.78 92 GLU A CA 1
ATOM 700 C C . GLU A 1 92 ? 12.803 -9.405 -30.557 1.00 43.78 92 GLU A C 1
ATOM 702 O O . GLU A 1 92 ? 12.544 -8.515 -31.365 1.00 43.78 92 GLU A O 1
ATOM 707 N N . VAL A 1 93 ? 13.284 -9.127 -29.338 1.00 46.72 93 VAL A N 1
ATOM 708 C CA . VAL A 1 93 ? 13.499 -7.741 -28.869 1.00 46.72 93 VAL A CA 1
ATOM 709 C C . VAL A 1 93 ? 14.704 -7.097 -29.561 1.00 46.72 93 VAL A C 1
ATOM 711 O O . VAL A 1 93 ? 14.712 -5.899 -29.825 1.00 46.72 93 VAL A O 1
ATOM 714 N N . ILE A 1 94 ? 15.717 -7.894 -29.914 1.00 45.41 94 ILE A N 1
ATOM 715 C CA . ILE A 1 94 ? 16.838 -7.413 -30.727 1.00 45.41 94 ILE A CA 1
ATOM 716 C C . ILE A 1 94 ? 16.384 -7.171 -32.183 1.00 45.41 94 ILE A C 1
ATOM 718 O O . ILE A 1 94 ? 16.887 -6.255 -32.828 1.00 45.41 94 ILE A O 1
ATOM 722 N N . HIS A 1 95 ? 15.407 -7.920 -32.710 1.00 42.91 95 HIS A N 1
ATOM 723 C CA . HIS A 1 95 ? 14.932 -7.759 -34.090 1.00 42.91 95 HIS A CA 1
ATOM 724 C C . HIS A 1 95 ? 14.093 -6.497 -34.331 1.00 42.91 95 HIS A C 1
ATOM 726 O O . HIS A 1 95 ? 14.230 -5.896 -35.397 1.00 42.91 95 HIS A O 1
ATOM 732 N N . SER A 1 96 ? 13.262 -6.054 -33.382 1.00 46.44 96 SER A N 1
ATOM 733 C CA . SER A 1 96 ? 12.452 -4.840 -33.581 1.00 46.44 96 SER A CA 1
ATOM 734 C C . SER A 1 96 ? 13.285 -3.553 -33.569 1.00 46.44 96 SER A C 1
ATOM 736 O O . SER A 1 96 ? 12.972 -2.622 -34.310 1.00 46.44 96 SER A O 1
ATOM 738 N N . ASP A 1 97 ? 14.380 -3.520 -32.803 1.00 45.56 97 ASP A N 1
ATOM 739 C CA . ASP A 1 97 ? 15.289 -2.365 -32.728 1.00 45.56 97 ASP A CA 1
ATOM 740 C C . ASP A 1 97 ? 16.303 -2.319 -33.890 1.00 45.56 97 ASP A C 1
ATOM 742 O O . ASP A 1 97 ? 16.745 -1.240 -34.291 1.00 45.56 97 ASP A O 1
ATOM 746 N N . ILE A 1 98 ? 16.640 -3.467 -34.497 1.00 45.97 98 ILE A N 1
ATOM 747 C CA . ILE A 1 98 ? 17.514 -3.532 -35.687 1.00 45.97 98 ILE A CA 1
ATOM 748 C C . ILE A 1 98 ? 16.851 -2.901 -36.922 1.00 45.97 98 ILE A C 1
ATOM 750 O O . ILE A 1 98 ? 17.544 -2.371 -37.792 1.00 45.97 98 ILE A O 1
ATOM 754 N N . LEU A 1 99 ? 15.517 -2.896 -37.003 1.00 50.03 99 LEU A N 1
ATOM 755 C CA . LEU A 1 99 ? 14.795 -2.303 -38.135 1.00 50.03 99 LEU A CA 1
ATOM 756 C C . LEU A 1 99 ? 14.805 -0.764 -38.123 1.00 50.03 99 LEU A C 1
ATOM 758 O O . LEU A 1 99 ? 14.502 -0.139 -39.139 1.00 50.03 99 LEU A O 1
ATOM 762 N N . VAL A 1 100 ? 15.199 -0.143 -37.007 1.00 55.84 100 VAL A N 1
ATOM 763 C CA . VAL A 1 100 ? 15.231 1.313 -36.837 1.00 55.84 100 VAL A CA 1
ATOM 764 C C . VAL A 1 100 ? 16.532 1.699 -36.139 1.00 55.84 100 VAL A C 1
ATOM 766 O O . VAL A 1 100 ? 16.476 2.075 -34.982 1.00 55.84 100 VAL A O 1
ATOM 769 N N . ASN A 1 101 ? 17.684 1.596 -36.823 1.00 54.75 101 ASN A N 1
ATOM 770 C CA . ASN A 1 101 ? 19.052 2.014 -36.423 1.00 54.75 101 ASN A CA 1
ATOM 771 C C . ASN A 1 101 ? 19.142 3.137 -35.352 1.00 54.75 101 ASN A C 1
ATOM 773 O O . ASN A 1 101 ? 19.561 4.265 -35.623 1.00 54.75 101 ASN A O 1
ATOM 777 N N . ARG A 1 102 ? 18.774 2.844 -34.107 1.00 64.94 102 ARG A N 1
ATOM 778 C CA . ARG A 1 102 ? 18.831 3.750 -32.967 1.00 64.94 102 ARG A CA 1
ATOM 779 C C . ARG A 1 102 ? 19.749 3.083 -31.955 1.00 64.94 102 ARG A C 1
ATOM 781 O O . ARG A 1 102 ? 19.448 1.979 -31.507 1.00 64.94 102 ARG A O 1
ATOM 788 N N . PRO A 1 103 ? 20.886 3.703 -31.606 1.00 74.94 103 PRO A N 1
ATOM 789 C CA . PRO A 1 103 ? 21.781 3.125 -30.620 1.00 74.94 103 PRO A CA 1
ATOM 790 C C . PRO A 1 103 ? 21.054 3.020 -29.275 1.00 74.94 103 PRO A C 1
ATOM 792 O O . PRO A 1 103 ? 20.560 4.020 -28.749 1.00 74.94 103 PRO A O 1
ATOM 795 N N . VAL A 1 104 ? 20.989 1.810 -28.714 1.00 76.94 104 VAL A N 1
ATOM 796 C CA . VAL A 1 104 ? 20.455 1.594 -27.365 1.00 76.94 104 VAL A CA 1
ATOM 797 C C . VAL A 1 104 ? 21.371 2.319 -26.371 1.00 76.94 104 VAL A C 1
ATOM 799 O O . VAL A 1 104 ? 22.586 2.095 -26.393 1.00 76.94 104 VAL A O 1
ATOM 802 N N . PRO A 1 105 ? 20.840 3.183 -25.485 1.00 85.62 105 PRO A N 1
ATOM 803 C CA . PRO A 1 105 ? 21.659 3.873 -24.498 1.00 85.62 105 PRO A CA 1
ATOM 804 C C . PRO A 1 105 ? 22.428 2.881 -23.622 1.00 85.62 105 PRO A C 1
ATOM 806 O O . PRO A 1 105 ? 21.850 1.924 -23.103 1.00 85.62 105 PRO A O 1
ATOM 809 N N . MET A 1 106 ? 23.716 3.145 -23.385 1.00 86.69 106 MET A N 1
ATOM 810 C CA . MET A 1 106 ? 24.572 2.300 -22.537 1.00 86.69 106 MET A CA 1
ATOM 811 C C . MET A 1 106 ? 23.974 2.076 -21.137 1.00 86.69 106 MET A C 1
ATOM 813 O O . MET A 1 106 ? 24.113 0.995 -20.568 1.00 86.69 106 MET A O 1
ATOM 817 N N . SER A 1 107 ? 23.236 3.057 -20.609 1.00 87.94 107 SER A N 1
ATOM 818 C CA . SER A 1 107 ? 22.514 2.940 -19.339 1.00 87.94 107 SER A CA 1
ATOM 819 C C . SER A 1 107 ? 21.480 1.809 -19.330 1.00 87.94 107 SER A C 1
ATOM 821 O O . SER A 1 107 ? 21.409 1.083 -18.343 1.00 87.94 107 SER A O 1
ATOM 823 N N . LYS A 1 108 ? 20.728 1.598 -20.423 1.00 87.56 108 LYS A N 1
ATOM 824 C CA . LYS A 1 108 ? 19.759 0.493 -20.535 1.00 87.56 108 LYS A CA 1
ATOM 825 C C . LYS A 1 108 ? 20.454 -0.869 -20.573 1.00 87.56 108 LYS A C 1
ATOM 827 O O . LYS A 1 108 ? 19.939 -1.828 -20.007 1.00 87.56 108 LYS A O 1
ATOM 832 N N . ILE A 1 109 ? 21.629 -0.955 -21.203 1.00 88.19 109 ILE A N 1
ATOM 833 C CA . ILE A 1 109 ? 22.426 -2.193 -21.253 1.00 88.19 109 ILE A CA 1
ATOM 834 C C . ILE A 1 109 ? 22.918 -2.556 -19.848 1.00 88.19 109 ILE A C 1
ATOM 836 O O . ILE A 1 109 ? 22.758 -3.697 -19.412 1.00 88.19 109 ILE A O 1
ATOM 840 N N . ILE A 1 110 ? 23.463 -1.576 -19.118 1.00 90.69 110 ILE A N 1
ATOM 841 C CA . ILE A 1 110 ? 23.911 -1.761 -17.730 1.00 90.69 110 ILE A CA 1
ATOM 842 C C . ILE A 1 110 ? 22.728 -2.154 -16.837 1.00 90.69 110 ILE A C 1
ATOM 844 O O . ILE A 1 110 ? 22.831 -3.117 -16.082 1.00 90.69 110 ILE A O 1
ATOM 848 N N . GLU A 1 111 ? 21.592 -1.460 -16.952 1.00 91.81 111 GLU A N 1
ATOM 849 C CA . GLU A 1 111 ? 20.388 -1.760 -16.172 1.00 91.81 111 GLU A CA 1
ATOM 850 C C . GLU A 1 111 ? 19.871 -3.182 -16.433 1.00 91.81 111 GLU A C 1
ATOM 852 O O . GLU A 1 111 ? 19.658 -3.918 -15.474 1.00 91.81 111 GLU A O 1
ATOM 857 N N . ARG A 1 112 ? 19.747 -3.614 -17.699 1.00 91.44 112 ARG A N 1
ATOM 858 C CA . ARG A 1 112 ? 19.328 -4.991 -18.037 1.00 91.44 112 ARG A CA 1
ATOM 859 C C . ARG A 1 112 ? 20.310 -6.039 -17.525 1.00 91.44 112 ARG A C 1
ATOM 861 O O . ARG A 1 112 ? 19.889 -7.090 -17.053 1.00 91.44 112 ARG A O 1
ATOM 868 N N . SER A 1 113 ? 21.608 -5.750 -17.580 1.00 91.38 113 SER A N 1
ATOM 869 C CA . SER A 1 113 ? 22.643 -6.652 -17.058 1.00 91.38 113 SER A CA 1
ATOM 870 C C . SER A 1 113 ? 22.511 -6.828 -15.542 1.00 91.38 113 SER A C 1
ATOM 872 O O . SER A 1 113 ? 22.580 -7.947 -15.035 1.00 91.38 113 SER A O 1
ATOM 874 N N . LEU A 1 114 ? 22.261 -5.731 -14.817 1.00 92.19 114 LEU A N 1
ATOM 875 C CA . LEU A 1 114 ? 21.979 -5.762 -13.381 1.00 92.19 114 LEU A CA 1
ATOM 876 C C . LEU A 1 114 ? 20.658 -6.474 -13.072 1.00 92.19 114 LEU A C 1
ATOM 878 O O . LEU A 1 114 ? 20.606 -7.268 -12.137 1.00 92.19 114 LEU A O 1
ATOM 882 N N . ALA A 1 115 ? 19.610 -6.225 -13.858 1.00 91.69 115 ALA A N 1
ATOM 883 C CA . ALA A 1 115 ? 18.315 -6.871 -13.699 1.00 91.69 115 ALA A CA 1
ATOM 884 C C . ALA A 1 115 ? 18.421 -8.391 -13.875 1.00 91.69 115 ALA A C 1
ATOM 886 O O . ALA A 1 115 ? 17.906 -9.144 -13.058 1.00 91.69 115 ALA A O 1
ATOM 887 N N . TRP A 1 116 ? 19.162 -8.851 -14.881 1.00 92.50 116 TRP A N 1
ATOM 888 C CA . TRP A 1 116 ? 19.424 -10.272 -15.082 1.00 92.50 116 TRP A CA 1
ATOM 889 C C . TRP A 1 116 ? 20.202 -10.889 -13.911 1.00 92.50 116 TRP A C 1
ATOM 891 O O . TRP A 1 116 ? 19.812 -11.935 -13.395 1.00 92.50 116 TRP A O 1
ATOM 901 N N . LEU A 1 117 ? 21.258 -10.216 -13.437 1.00 94.19 117 LEU A N 1
ATOM 902 C CA . LEU A 1 117 ? 22.055 -10.686 -12.298 1.00 94.19 117 LEU A CA 1
ATOM 903 C C . LEU A 1 117 ? 21.220 -10.801 -11.012 1.00 94.19 117 LEU A C 1
ATOM 905 O O . LEU A 1 117 ? 21.430 -11.707 -10.205 1.00 94.19 117 LEU A O 1
ATOM 909 N N . LEU A 1 118 ? 20.289 -9.870 -10.814 1.00 93.81 118 LEU A N 1
ATOM 910 C CA . LEU A 1 118 ? 19.466 -9.772 -9.613 1.00 93.81 118 LEU A CA 1
ATOM 911 C C . LEU A 1 118 ? 18.115 -10.483 -9.729 1.00 93.81 118 LEU A C 1
ATOM 913 O O . LEU A 1 118 ? 17.430 -10.579 -8.720 1.00 93.81 118 LEU A O 1
ATOM 917 N N . TYR A 1 119 ? 17.775 -11.055 -10.886 1.00 91.00 119 TYR A N 1
ATOM 918 C CA . TYR A 1 119 ? 16.469 -11.666 -11.167 1.00 91.00 119 TYR A CA 1
ATOM 919 C C . TYR A 1 119 ? 16.001 -12.668 -10.097 1.00 91.00 119 TYR A C 1
ATOM 921 O O . TYR A 1 119 ? 14.820 -12.726 -9.762 1.00 91.00 119 TYR A O 1
ATOM 929 N N . ASN A 1 120 ? 16.929 -13.454 -9.538 1.00 92.75 120 ASN A N 1
ATOM 930 C CA . ASN A 1 120 ? 16.631 -14.457 -8.508 1.00 92.75 120 ASN A CA 1
ATOM 931 C C . ASN A 1 120 ? 16.501 -13.873 -7.087 1.00 92.75 120 ASN A C 1
ATOM 933 O O . ASN A 1 120 ? 16.161 -14.602 -6.157 1.00 92.75 120 ASN A O 1
ATOM 937 N N . ARG A 1 121 ? 16.792 -12.583 -6.884 1.00 92.75 121 ARG A N 1
ATOM 938 C CA . ARG A 1 121 ? 16.587 -11.880 -5.612 1.00 92.75 121 ARG A CA 1
ATOM 939 C C . ARG A 1 121 ? 15.192 -11.261 -5.602 1.00 92.75 121 ARG A C 1
ATOM 941 O O . ARG A 1 121 ? 15.026 -10.099 -5.948 1.00 92.75 121 ARG A O 1
ATOM 948 N N . ARG A 1 122 ? 14.197 -12.067 -5.250 1.00 93.69 122 ARG A N 1
ATOM 949 C CA . ARG A 1 122 ? 12.786 -11.673 -5.190 1.00 93.69 122 ARG A CA 1
ATOM 950 C C . ARG A 1 122 ? 11.998 -12.600 -4.272 1.00 93.69 122 ARG A C 1
ATOM 952 O O . ARG A 1 122 ? 12.558 -13.551 -3.727 1.00 93.69 122 ARG A O 1
ATOM 959 N N . SER A 1 123 ? 10.695 -12.350 -4.162 1.00 93.38 123 SER A N 1
ATOM 960 C CA . SER A 1 123 ? 9.749 -13.173 -3.408 1.00 93.38 123 SER A CA 1
ATOM 961 C C . SER A 1 123 ? 10.068 -13.253 -1.917 1.00 93.38 123 SER A C 1
ATOM 963 O O . SER A 1 123 ? 9.986 -14.308 -1.287 1.00 93.38 123 SER A O 1
ATOM 965 N N . HIS A 1 124 ? 10.397 -12.104 -1.331 1.00 95.88 124 HIS A N 1
ATOM 966 C CA . HIS A 1 124 ? 10.601 -11.915 0.105 1.00 95.88 124 HIS A CA 1
ATOM 967 C C . HIS A 1 124 ? 9.273 -11.910 0.891 1.00 95.88 124 HIS A C 1
ATOM 969 O O . HIS A 1 124 ? 9.073 -11.116 1.807 1.00 95.88 124 HIS A O 1
ATOM 975 N N . ASP A 1 125 ? 8.351 -12.813 0.546 1.00 96.88 125 ASP A N 1
ATOM 976 C CA . ASP A 1 125 ? 6.961 -12.841 1.019 1.00 96.88 125 ASP A CA 1
ATOM 977 C C . ASP A 1 125 ? 6.868 -12.993 2.540 1.00 96.88 125 ASP A C 1
ATOM 979 O O . ASP A 1 125 ? 5.951 -12.462 3.162 1.00 96.88 125 ASP A O 1
ATOM 983 N N . SER A 1 126 ? 7.839 -13.676 3.156 1.00 96.62 126 SER A N 1
ATOM 984 C CA . SER A 1 126 ? 7.937 -13.821 4.613 1.00 96.62 126 SER A CA 1
ATOM 985 C C . SER A 1 126 ? 8.082 -12.488 5.347 1.00 96.62 126 SER A C 1
ATOM 987 O O . SER A 1 126 ? 7.760 -12.418 6.529 1.00 96.62 126 SER A O 1
ATOM 989 N N . GLY A 1 127 ? 8.575 -11.453 4.663 1.00 96.88 127 GLY A N 1
ATOM 990 C CA . GLY A 1 127 ? 8.738 -10.119 5.221 1.00 96.88 127 GLY A CA 1
ATOM 991 C C . GLY A 1 127 ? 7.475 -9.262 5.148 1.00 96.88 127 GLY A C 1
ATOM 992 O O . GLY A 1 127 ? 7.476 -8.188 5.735 1.00 96.88 127 GLY A O 1
ATOM 993 N N . LEU A 1 128 ? 6.409 -9.668 4.447 1.00 97.94 128 LEU A N 1
ATOM 994 C CA . LEU A 1 128 ? 5.190 -8.855 4.304 1.00 97.94 128 LEU A CA 1
ATOM 995 C C . LEU A 1 128 ? 4.506 -8.616 5.659 1.00 97.94 128 LEU A C 1
ATOM 997 O O . LEU A 1 128 ? 4.545 -9.472 6.545 1.00 97.94 128 LEU A O 1
ATOM 1001 N N . LEU A 1 129 ? 3.834 -7.470 5.818 1.00 97.88 129 LEU A N 1
ATOM 1002 C CA . LEU A 1 129 ? 3.195 -7.079 7.078 1.00 97.88 129 LEU A CA 1
ATOM 1003 C C . LEU A 1 129 ? 2.245 -8.167 7.598 1.00 97.88 129 LEU A C 1
ATOM 1005 O O . LEU A 1 129 ? 2.347 -8.552 8.761 1.00 97.88 129 LEU A O 1
ATOM 1009 N N . HIS A 1 130 ? 1.377 -8.720 6.750 1.00 97.06 130 HIS A N 1
ATOM 1010 C CA . HIS A 1 130 ? 0.425 -9.761 7.158 1.00 97.06 130 HIS A CA 1
ATOM 1011 C C . HIS A 1 130 ? 1.071 -11.107 7.553 1.00 97.06 130 HIS A C 1
ATOM 1013 O O . HIS A 1 130 ? 0.385 -11.987 8.068 1.00 97.06 130 HIS A O 1
ATOM 1019 N N . LYS A 1 131 ? 2.377 -11.306 7.319 1.00 97.44 131 LYS A N 1
ATOM 1020 C CA . LYS A 1 131 ? 3.133 -12.476 7.808 1.00 97.44 131 LYS A CA 1
ATOM 1021 C C . LYS A 1 131 ? 3.744 -12.260 9.194 1.00 97.44 131 LYS A C 1
ATOM 1023 O O . LYS A 1 131 ? 4.307 -13.190 9.768 1.00 97.44 131 LYS A O 1
ATOM 1028 N N . SER A 1 132 ? 3.635 -11.053 9.744 1.00 97.19 132 SER A N 1
ATOM 1029 C CA . SER A 1 132 ? 4.180 -10.709 11.056 1.00 97.19 132 SER A CA 1
ATOM 1030 C C . SER A 1 132 ? 3.311 -11.209 12.22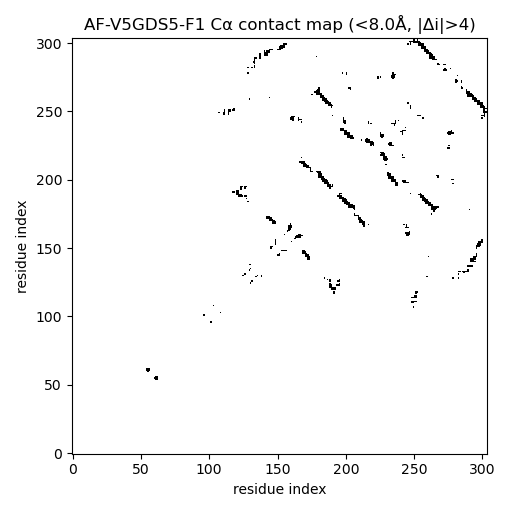2 1.00 97.19 132 SER A C 1
ATOM 1032 O O . SER A 1 132 ? 2.134 -11.540 12.071 1.00 97.19 132 SER A O 1
ATOM 1034 N N . ALA A 1 133 ? 3.890 -11.238 13.427 1.00 97.31 133 ALA A N 1
ATOM 1035 C CA . ALA A 1 133 ? 3.248 -11.773 14.633 1.00 97.31 133 ALA A CA 1
ATOM 1036 C C . ALA A 1 133 ? 1.849 -11.197 14.976 1.00 97.31 133 ALA A C 1
ATOM 1038 O O . ALA A 1 133 ? 1.005 -11.979 15.417 1.00 97.31 133 ALA A O 1
ATOM 1039 N N . PRO A 1 134 ? 1.544 -9.892 14.781 1.00 97.19 134 PRO A N 1
ATOM 1040 C CA . PRO A 1 134 ? 0.196 -9.351 14.991 1.00 97.19 134 PRO A CA 1
ATOM 1041 C C . PRO A 1 134 ? -0.927 -10.061 14.223 1.00 97.19 134 PRO A C 1
ATOM 1043 O O . PRO A 1 134 ? -2.070 -10.040 14.672 1.00 97.19 134 PRO A O 1
ATOM 1046 N N . PHE A 1 135 ? -0.612 -10.712 13.102 1.00 97.50 135 PHE A N 1
ATOM 1047 C CA . PHE A 1 135 ? -1.579 -11.398 12.243 1.00 97.50 135 PHE A CA 1
ATOM 1048 C C . PHE A 1 135 ? -1.712 -12.891 12.563 1.00 97.50 135 PHE A C 1
ATOM 1050 O O . PHE A 1 135 ? -2.446 -13.596 11.879 1.00 97.50 135 PHE A O 1
ATOM 1057 N N . ALA A 1 136 ? -1.063 -13.398 13.619 1.00 95.81 136 ALA A N 1
ATOM 1058 C CA . ALA A 1 136 ? -1.115 -14.819 13.976 1.00 95.81 136 ALA A CA 1
ATOM 1059 C C . ALA A 1 136 ? -2.549 -15.343 14.206 1.00 95.81 136 ALA A C 1
ATOM 1061 O O . ALA A 1 136 ? -2.829 -16.503 13.914 1.00 95.81 136 ALA A O 1
ATOM 1062 N N . LEU A 1 137 ? -3.458 -14.488 14.694 1.00 95.19 137 LEU A N 1
ATOM 1063 C CA . LEU A 1 137 ? -4.885 -14.806 14.867 1.00 95.19 137 LEU A CA 1
ATOM 1064 C C . LEU A 1 137 ? -5.732 -14.549 13.607 1.00 95.19 137 LEU A C 1
ATOM 1066 O O . LEU A 1 137 ? -6.881 -14.974 13.549 1.00 95.19 137 LEU A O 1
ATOM 1070 N N . HIS A 1 138 ? -5.164 -13.887 12.597 1.00 95.88 138 HIS A N 1
ATOM 1071 C CA . HIS A 1 138 ? -5.814 -13.520 11.337 1.00 95.88 138 HIS A CA 1
ATOM 1072 C C . HIS A 1 138 ? -4.939 -13.945 10.140 1.00 95.88 138 HIS A C 1
ATOM 1074 O O . HIS A 1 138 ? -4.504 -13.093 9.365 1.00 95.88 138 HIS A O 1
ATOM 1080 N N . PRO A 1 139 ? -4.638 -15.248 9.969 1.00 94.12 139 PRO A N 1
ATOM 1081 C CA . PRO A 1 139 ? -3.647 -15.715 8.991 1.00 94.12 139 PRO A CA 1
ATOM 1082 C C . PRO A 1 139 ? -4.071 -15.538 7.524 1.00 94.12 139 PRO A C 1
ATOM 1084 O O . PRO A 1 139 ? -3.243 -15.645 6.619 1.00 94.12 139 PRO A O 1
ATOM 1087 N N . THR A 1 140 ? -5.356 -15.291 7.278 1.00 95.88 140 THR A N 1
ATOM 1088 C CA . THR A 1 140 ? -5.970 -15.168 5.952 1.00 95.88 140 THR A CA 1
ATOM 1089 C C . THR A 1 140 ? -6.793 -13.886 5.873 1.00 95.88 140 THR A C 1
ATOM 1091 O O . THR A 1 140 ? -7.380 -13.508 6.890 1.00 95.88 140 THR A O 1
ATOM 1094 N N . PRO A 1 141 ? -6.875 -13.239 4.697 1.00 96.81 141 PRO A N 1
ATOM 1095 C CA . PRO A 1 141 ? -7.664 -12.028 4.536 1.00 96.81 141 PRO A CA 1
ATOM 1096 C C . PRO A 1 141 ? -9.157 -12.348 4.660 1.00 96.81 141 PRO A C 1
ATOM 1098 O O . PRO A 1 141 ? -9.651 -13.313 4.079 1.00 96.81 141 PRO A O 1
ATOM 1101 N N . THR A 1 142 ? -9.864 -11.532 5.432 1.00 96.75 142 THR A N 1
ATOM 1102 C CA . THR A 1 142 ? -11.307 -11.651 5.704 1.00 96.75 142 THR A CA 1
ATOM 1103 C C . THR A 1 142 ? -12.093 -10.425 5.247 1.00 96.75 142 THR A C 1
ATOM 1105 O O . THR A 1 142 ? -13.316 -10.415 5.341 1.00 96.75 142 THR A O 1
ATOM 1108 N N . MET A 1 143 ? -11.405 -9.394 4.755 1.00 95.81 143 MET A N 1
ATOM 1109 C CA . MET A 1 143 ? -11.991 -8.200 4.157 1.00 95.81 143 MET A CA 1
ATOM 1110 C C . MET A 1 143 ? -11.665 -8.162 2.666 1.00 95.81 143 MET A C 1
ATOM 1112 O O . MET A 1 143 ? -10.531 -8.426 2.264 1.00 95.81 143 MET A O 1
ATOM 1116 N N . GLU A 1 144 ? -12.657 -7.826 1.851 1.00 96.19 144 GLU A N 1
ATOM 1117 C CA . GLU A 1 144 ? -12.464 -7.626 0.420 1.00 96.19 144 GLU A CA 1
ATOM 1118 C C . GLU A 1 144 ? -11.937 -6.212 0.159 1.00 96.19 144 GLU A C 1
ATOM 1120 O O . GLU A 1 144 ? -12.461 -5.234 0.698 1.00 96.19 144 GLU A O 1
ATOM 1125 N N . LEU A 1 145 ? -10.863 -6.128 -0.628 1.00 98.00 145 LEU A N 1
ATOM 1126 C CA . LEU A 1 145 ? -10.267 -4.878 -1.082 1.00 98.00 145 LEU A CA 1
ATOM 1127 C C . LEU A 1 145 ? -10.360 -4.832 -2.605 1.00 98.00 145 LEU A C 1
ATOM 1129 O O . LEU A 1 145 ? -9.742 -5.639 -3.303 1.00 98.00 145 LEU A O 1
ATOM 1133 N N . GLU A 1 146 ? -11.112 -3.864 -3.100 1.00 98.25 146 GLU A N 1
ATOM 1134 C CA . GLU A 1 146 ? -11.289 -3.587 -4.516 1.00 98.25 146 GLU A CA 1
ATOM 1135 C C . GLU A 1 146 ? -10.356 -2.459 -4.960 1.00 98.25 146 GLU A C 1
ATOM 1137 O O . GLU A 1 146 ? -9.960 -1.594 -4.175 1.00 98.25 146 GLU A O 1
ATOM 1142 N N . CYS A 1 147 ? -10.009 -2.466 -6.244 1.00 98.25 147 CYS A N 1
ATOM 1143 C CA . CYS A 1 147 ? -9.150 -1.471 -6.865 1.00 98.25 147 CYS A CA 1
ATOM 1144 C C . CYS A 1 147 ? -9.725 -1.090 -8.228 1.00 98.25 147 CYS A C 1
ATOM 1146 O O . CYS A 1 147 ? -10.121 -1.963 -9.001 1.00 98.25 147 CYS A O 1
ATOM 1148 N N . ALA A 1 148 ? -9.709 0.201 -8.553 1.00 97.94 148 ALA A N 1
ATOM 1149 C CA . ALA A 1 148 ? -10.209 0.722 -9.824 1.00 97.94 148 ALA A CA 1
ATOM 1150 C C . ALA A 1 148 ? -9.457 0.170 -11.051 1.00 97.94 148 ALA A C 1
ATOM 1152 O O . ALA A 1 148 ? -10.005 0.170 -12.149 1.00 97.94 148 ALA A O 1
ATOM 1153 N N . ILE A 1 149 ? -8.229 -0.331 -10.868 1.00 97.94 149 ILE A N 1
ATOM 1154 C CA . ILE A 1 149 ? -7.455 -1.001 -11.926 1.00 97.94 149 ILE A CA 1
ATOM 1155 C C . ILE A 1 149 ? -8.116 -2.324 -12.355 1.00 97.94 149 ILE A C 1
ATOM 1157 O O . ILE A 1 149 ? -8.011 -2.715 -13.516 1.00 97.94 149 ILE A O 1
ATOM 1161 N N . GLY A 1 150 ? -8.778 -3.030 -11.435 1.00 98.12 150 GLY A N 1
ATOM 1162 C CA . GLY A 1 150 ? -9.363 -4.346 -11.681 1.00 98.12 150 GLY A CA 1
ATOM 1163 C C . GLY A 1 150 ? -9.214 -5.309 -10.496 1.00 98.12 150 GLY A C 1
ATOM 1164 O O . GLY A 1 150 ? -8.765 -4.913 -9.415 1.00 98.12 150 GLY A O 1
ATOM 1165 N N . PRO A 1 151 ? -9.570 -6.596 -10.674 1.00 98.06 151 PRO A N 1
ATOM 1166 C CA . PRO A 1 151 ? -9.444 -7.606 -9.624 1.00 98.06 151 PRO A CA 1
ATOM 1167 C C . PRO A 1 151 ? -7.983 -7.831 -9.207 1.00 98.06 151 PRO A C 1
ATOM 1169 O O . PRO A 1 151 ? -7.047 -7.503 -9.938 1.00 98.06 151 PRO A O 1
ATOM 1172 N N . SER A 1 152 ? -7.776 -8.421 -8.030 1.00 98.12 152 SER A N 1
ATOM 1173 C CA . SER A 1 152 ? -6.434 -8.793 -7.562 1.00 98.12 152 SER A CA 1
ATOM 1174 C C . SER A 1 152 ? -5.731 -9.704 -8.581 1.00 98.12 152 SER A C 1
ATOM 1176 O O . SER A 1 152 ? -6.332 -10.633 -9.119 1.00 98.12 152 SER A O 1
ATOM 1178 N N . GLY A 1 153 ? -4.465 -9.415 -8.866 1.00 98.00 153 GLY A N 1
ATOM 1179 C CA . GLY A 1 153 ? -3.663 -10.008 -9.937 1.00 98.00 153 GLY A CA 1
ATOM 1180 C C . GLY A 1 153 ? -3.636 -9.192 -11.235 1.00 98.00 153 GLY A C 1
ATOM 1181 O O . GLY A 1 153 ? -2.912 -9.565 -12.156 1.00 98.00 153 GLY A O 1
ATOM 1182 N N . SER A 1 154 ? -4.387 -8.089 -11.325 1.00 98.19 154 SER A N 1
ATOM 1183 C CA . SER A 1 154 ? -4.406 -7.240 -12.523 1.00 98.19 154 SER A CA 1
ATOM 1184 C C . SER A 1 154 ? -3.067 -6.550 -12.777 1.00 98.19 154 SER A C 1
ATOM 1186 O O . SER A 1 154 ? -2.345 -6.170 -11.849 1.00 98.19 154 SER A O 1
ATOM 1188 N N . THR A 1 155 ? -2.756 -6.343 -14.056 1.00 98.00 155 THR A N 1
ATOM 1189 C CA . THR A 1 155 ? -1.608 -5.538 -14.477 1.00 98.00 155 THR A CA 1
ATOM 1190 C C . THR A 1 155 ? -1.863 -4.067 -14.164 1.00 98.00 155 THR A C 1
ATOM 1192 O O . THR A 1 155 ? -2.873 -3.505 -14.579 1.00 98.00 155 THR A O 1
ATOM 1195 N N . ILE A 1 156 ? -0.940 -3.441 -13.438 1.00 97.81 156 ILE A N 1
ATOM 1196 C CA . ILE A 1 156 ? -0.953 -2.010 -13.152 1.00 97.81 156 ILE A CA 1
ATOM 1197 C C . ILE A 1 156 ? -0.595 -1.261 -14.448 1.00 97.81 156 ILE A C 1
ATOM 1199 O O . ILE A 1 156 ? 0.465 -1.535 -15.020 1.00 97.81 156 ILE A O 1
ATOM 1203 N N . PRO A 1 157 ? -1.431 -0.317 -14.914 1.00 96.94 157 PRO A N 1
ATOM 1204 C CA . PRO A 1 157 ? -1.139 0.470 -16.107 1.00 96.94 157 PRO A CA 1
ATOM 1205 C C . PRO A 1 157 ? 0.110 1.355 -15.964 1.00 96.94 157 PRO A C 1
ATOM 1207 O O . PRO A 1 157 ? 0.555 1.677 -14.858 1.00 96.94 157 PRO A O 1
ATOM 1210 N N . PHE A 1 158 ? 0.693 1.758 -17.094 1.00 95.81 158 PHE A N 1
ATOM 1211 C CA . PHE A 1 158 ? 1.949 2.513 -17.126 1.00 95.81 158 PHE A CA 1
ATOM 1212 C C . PHE A 1 158 ? 1.846 3.870 -16.412 1.00 95.81 158 PHE A C 1
ATOM 1214 O O . PHE A 1 158 ? 2.790 4.271 -15.726 1.00 95.81 158 PHE A O 1
ATOM 1221 N N . GLU A 1 159 ? 0.701 4.541 -16.520 1.00 96.12 159 GLU A N 1
ATOM 1222 C CA . GLU A 1 159 ? 0.409 5.838 -15.908 1.00 96.12 159 GLU A CA 1
ATOM 1223 C C . GLU A 1 159 ? 0.510 5.822 -14.375 1.00 96.12 159 GLU A C 1
ATOM 1225 O O . GLU A 1 159 ? 0.902 6.821 -13.784 1.00 96.12 159 GLU A O 1
ATOM 1230 N N . TYR A 1 160 ? 0.282 4.678 -13.721 1.00 96.56 160 TYR A N 1
ATOM 1231 C CA . TYR A 1 160 ? 0.433 4.527 -12.266 1.00 96.56 160 TYR A CA 1
ATOM 1232 C C . TYR A 1 160 ? 1.890 4.303 -11.830 1.00 96.56 160 TYR A C 1
ATOM 1234 O O . TYR A 1 160 ? 2.194 4.266 -10.639 1.00 96.56 160 TYR A O 1
ATOM 1242 N N . SER A 1 161 ? 2.819 4.121 -12.770 1.00 96.44 161 SER A N 1
ATOM 1243 C CA . SER A 1 161 ? 4.225 3.829 -12.479 1.00 96.44 161 SER A CA 1
ATOM 1244 C C . SER A 1 161 ? 5.067 5.088 -12.288 1.00 96.44 161 SER A C 1
ATOM 1246 O O . SER A 1 161 ? 4.699 6.181 -12.700 1.00 96.44 161 SER A O 1
ATOM 1248 N N . SER A 1 162 ? 6.283 4.929 -11.755 1.00 95.19 162 SER A N 1
ATOM 1249 C CA . SER A 1 162 ? 7.245 6.040 -11.635 1.00 95.19 162 SER A CA 1
ATOM 1250 C C . SER A 1 162 ? 7.767 6.591 -12.970 1.00 95.19 162 SER A C 1
ATOM 1252 O O . SER A 1 162 ? 8.589 7.509 -12.961 1.00 95.19 162 SER A O 1
ATOM 1254 N N . PHE A 1 163 ? 7.398 5.961 -14.087 1.00 93.75 163 PHE A N 1
ATOM 1255 C CA . PHE A 1 163 ? 7.732 6.397 -15.442 1.00 93.75 163 PHE A CA 1
ATOM 1256 C C . PHE A 1 163 ? 6.558 7.111 -16.130 1.00 93.75 163 PHE A C 1
ATOM 1258 O O . PHE A 1 163 ? 6.791 7.787 -17.130 1.00 93.75 163 PHE A O 1
ATOM 1265 N N . GLY A 1 164 ? 5.342 6.960 -15.596 1.00 94.31 164 GLY A N 1
ATOM 1266 C CA . GLY A 1 164 ? 4.158 7.733 -15.959 1.00 94.31 164 GLY A CA 1
ATOM 1267 C C . GLY A 1 164 ? 3.890 8.835 -14.934 1.00 94.31 164 GLY A C 1
ATOM 1268 O O . GLY A 1 164 ? 4.829 9.428 -14.398 1.00 94.31 164 GLY A O 1
ATOM 1269 N N . ASP A 1 165 ? 2.614 9.075 -14.645 1.00 95.38 165 ASP A N 1
ATOM 1270 C CA . ASP A 1 165 ? 2.169 10.118 -13.715 1.00 95.38 165 ASP A CA 1
ATOM 1271 C C . ASP A 1 165 ? 2.376 9.721 -12.243 1.00 95.38 165 ASP A C 1
ATOM 1273 O O . ASP A 1 165 ? 2.627 10.567 -11.385 1.00 95.38 165 ASP A O 1
ATOM 1277 N N . GLY A 1 166 ? 2.348 8.418 -11.945 1.00 95.38 166 GLY A N 1
ATOM 1278 C CA . GLY A 1 166 ? 2.650 7.877 -10.622 1.00 95.38 166 GLY A CA 1
ATOM 1279 C C . GLY A 1 166 ? 1.538 8.072 -9.591 1.00 95.38 166 GLY A C 1
ATOM 1280 O O . GLY A 1 166 ? 1.834 8.091 -8.394 1.00 95.38 166 GLY A O 1
ATOM 1281 N N . HIS A 1 167 ? 0.291 8.218 -10.045 1.00 94.19 167 HIS A N 1
ATOM 1282 C CA . HIS A 1 167 ? -0.882 8.376 -9.185 1.00 94.19 167 HIS A CA 1
ATOM 1283 C C . HIS A 1 167 ? -1.127 7.152 -8.301 1.00 94.19 167 HIS A C 1
ATOM 1285 O O . HIS A 1 167 ? -0.769 6.023 -8.641 1.00 94.19 167 HIS A O 1
ATOM 1291 N N . PHE A 1 168 ? -1.776 7.362 -7.163 1.00 96.69 168 PHE A N 1
ATOM 1292 C CA . PHE A 1 168 ? -2.278 6.289 -6.323 1.00 96.69 168 PHE A CA 1
ATOM 1293 C C . PHE A 1 168 ? -3.581 5.713 -6.921 1.00 96.69 168 PHE A C 1
ATOM 1295 O O . PHE A 1 168 ? -4.501 6.470 -7.248 1.00 96.69 168 PHE A O 1
ATOM 1302 N N . PRO A 1 169 ? -3.710 4.381 -7.078 1.00 96.25 169 PRO A N 1
ATOM 1303 C CA . PRO A 1 169 ? -4.932 3.784 -7.605 1.00 96.25 169 PRO A CA 1
ATOM 1304 C C . PRO A 1 169 ? -6.082 3.898 -6.608 1.00 96.25 169 PRO A C 1
ATOM 1306 O O . PRO A 1 169 ? -5.911 3.639 -5.421 1.00 96.25 169 PRO A O 1
ATOM 1309 N N . THR A 1 170 ? -7.279 4.238 -7.088 1.00 98.25 170 THR A N 1
ATOM 1310 C CA . THR A 1 170 ? -8.450 4.291 -6.204 1.00 98.25 170 THR A CA 1
ATOM 1311 C C . THR A 1 170 ? -8.769 2.894 -5.683 1.00 98.25 170 THR A C 1
ATOM 1313 O O . THR A 1 170 ? -8.894 1.955 -6.471 1.00 98.25 170 THR A O 1
ATOM 1316 N N . ILE A 1 171 ? -8.919 2.768 -4.367 1.00 98.56 171 ILE A N 1
ATOM 1317 C CA . ILE A 1 171 ? -9.293 1.525 -3.691 1.00 98.56 171 ILE A CA 1
ATOM 1318 C C . ILE A 1 171 ? -10.556 1.712 -2.861 1.00 98.56 171 ILE A C 1
ATOM 1320 O O . ILE A 1 171 ? -10.815 2.806 -2.354 1.00 98.56 171 ILE A O 1
ATOM 1324 N N . SER A 1 172 ? -11.303 0.630 -2.679 1.00 98.50 172 SER A N 1
ATOM 1325 C CA . SER A 1 172 ? -12.508 0.593 -1.852 1.00 98.50 172 SER A CA 1
ATOM 1326 C C . SER A 1 172 ? -12.631 -0.717 -1.088 1.00 98.50 172 SER A C 1
ATOM 1328 O O . SER A 1 172 ? -12.146 -1.762 -1.514 1.00 98.50 172 SER A O 1
ATOM 1330 N N . TRP A 1 173 ? -13.272 -0.660 0.070 1.00 98.12 173 TRP A N 1
ATOM 1331 C CA . TRP A 1 173 ? -13.579 -1.820 0.898 1.00 98.12 173 TRP A CA 1
ATOM 1332 C C . TRP A 1 173 ? -14.909 -1.602 1.615 1.00 98.12 173 TRP A C 1
ATOM 1334 O O . TRP A 1 173 ? -15.401 -0.479 1.740 1.00 98.12 173 TRP A O 1
ATOM 1344 N N . ILE A 1 174 ? -15.490 -2.687 2.117 1.00 96.25 174 ILE A N 1
ATOM 1345 C CA . ILE A 1 174 ? -16.707 -2.621 2.927 1.00 96.25 174 ILE A CA 1
ATOM 1346 C C . ILE A 1 174 ? -16.311 -2.271 4.369 1.00 96.25 174 ILE A C 1
ATOM 1348 O O . ILE A 1 174 ? -15.548 -3.031 4.975 1.00 96.25 174 ILE A O 1
ATOM 1352 N N . PRO A 1 175 ? -16.809 -1.160 4.950 1.00 92.25 175 PRO A N 1
ATOM 1353 C CA . PRO A 1 175 ? -16.505 -0.821 6.332 1.00 92.25 175 PRO A CA 1
ATOM 1354 C C . PRO A 1 175 ? -17.001 -1.879 7.312 1.00 92.25 175 PRO A C 1
ATOM 1356 O O . PRO A 1 175 ? -18.109 -2.403 7.179 1.00 92.25 175 PRO A O 1
ATOM 1359 N N . LEU A 1 176 ? -16.201 -2.146 8.338 1.00 93.31 176 LEU A N 1
ATOM 1360 C CA . LEU A 1 176 ? -16.578 -3.025 9.437 1.00 93.31 176 LEU A CA 1
ATOM 1361 C C . LEU A 1 176 ? -17.172 -2.190 10.585 1.00 93.31 176 LEU A C 1
ATOM 1363 O O . LEU A 1 176 ? -16.511 -1.250 11.025 1.00 93.31 176 LEU A O 1
ATOM 1367 N N . PRO A 1 177 ? -18.375 -2.521 11.098 1.00 91.12 177 PRO A N 1
ATOM 1368 C CA . PRO A 1 177 ? -19.066 -1.718 12.115 1.00 91.12 177 PRO A CA 1
ATOM 1369 C C . PRO A 1 177 ? -18.270 -1.445 13.398 1.00 91.12 177 PRO A C 1
ATOM 1371 O O . PRO A 1 177 ? -18.433 -0.386 13.994 1.00 91.12 177 PRO A O 1
ATOM 1374 N N . ASP A 1 178 ? -17.405 -2.378 13.801 1.00 94.81 178 ASP A N 1
ATOM 1375 C CA . ASP A 1 178 ? -16.624 -2.286 15.041 1.00 94.81 178 ASP A CA 1
ATOM 1376 C C . ASP A 1 178 ? -15.186 -1.782 14.817 1.00 94.81 178 ASP A C 1
ATOM 1378 O O . ASP A 1 178 ? -14.414 -1.648 15.771 1.00 94.81 178 ASP A O 1
ATOM 1382 N N . ALA A 1 179 ? -14.786 -1.529 13.565 1.00 97.25 179 ALA A N 1
ATOM 1383 C CA . ALA A 1 179 ? -13.471 -0.968 13.286 1.00 97.25 179 ALA A CA 1
ATOM 1384 C C . ALA A 1 179 ? -13.414 0.481 13.776 1.00 97.25 179 ALA A C 1
ATOM 1386 O O . ALA A 1 179 ? -14.310 1.274 13.501 1.00 97.25 179 ALA A O 1
ATOM 1387 N N . VAL A 1 180 ? -12.343 0.841 14.481 1.00 97.94 180 VAL A N 1
ATOM 1388 C CA . VAL A 1 180 ? -12.139 2.208 14.994 1.00 97.94 180 VAL A CA 1
ATOM 1389 C C . VAL A 1 180 ? -11.148 3.005 14.150 1.00 97.94 180 VAL A C 1
ATOM 1391 O O . VAL A 1 180 ? -11.179 4.233 14.143 1.00 97.94 180 VAL A O 1
ATOM 1394 N N . GLU A 1 181 ? -10.276 2.307 13.427 1.00 98.00 181 GLU A N 1
ATOM 1395 C CA . GLU A 1 181 ? -9.234 2.876 12.581 1.00 98.00 181 GLU A CA 1
ATOM 1396 C C . GLU A 1 181 ? -8.882 1.867 11.479 1.00 98.00 181 GLU A C 1
ATOM 1398 O O . GLU A 1 181 ? -8.889 0.654 11.721 1.00 98.00 181 GLU A O 1
ATOM 1403 N N . TYR A 1 182 ? -8.539 2.360 10.288 1.00 98.62 182 TYR A N 1
ATOM 1404 C CA . TYR A 1 182 ? -7.870 1.562 9.265 1.00 98.62 182 TYR A CA 1
ATOM 1405 C C . TYR A 1 182 ? -6.392 1.945 9.121 1.00 98.62 182 TYR A C 1
ATOM 1407 O O . TYR A 1 182 ? -5.976 3.092 9.308 1.00 98.62 182 TYR A O 1
ATOM 1415 N N . LEU A 1 183 ? -5.600 0.954 8.732 1.00 98.50 183 LEU A N 1
ATOM 1416 C CA . LEU A 1 183 ? -4.208 1.087 8.327 1.00 98.50 183 LEU A CA 1
ATOM 1417 C C . LEU A 1 183 ? -4.070 0.534 6.909 1.00 98.50 183 LEU A C 1
ATOM 1419 O O . LEU A 1 183 ? -4.532 -0.568 6.630 1.00 98.50 183 LEU A O 1
ATOM 1423 N N . LEU A 1 184 ? -3.376 1.257 6.040 1.00 98.69 184 LEU A N 1
ATOM 1424 C CA . LEU A 1 184 ? -3.024 0.817 4.697 1.00 98.69 184 LEU A CA 1
ATOM 1425 C C . LEU A 1 184 ? -1.498 0.752 4.563 1.00 98.69 184 LEU A C 1
ATOM 1427 O O . LEU A 1 184 ? -0.801 1.716 4.879 1.00 98.69 184 LEU A O 1
ATOM 1431 N N . ILE A 1 185 ? -0.970 -0.361 4.059 1.00 98.56 185 ILE A N 1
ATOM 1432 C CA . ILE A 1 185 ? 0.445 -0.489 3.691 1.00 98.56 185 ILE A CA 1
ATOM 1433 C C . ILE A 1 185 ? 0.583 -1.053 2.278 1.00 98.56 185 ILE A C 1
ATOM 1435 O O . ILE A 1 185 ? -0.172 -1.937 1.873 1.00 98.56 185 ILE A O 1
ATOM 1439 N N . LEU A 1 186 ? 1.548 -0.523 1.528 1.00 98.38 186 LEU A N 1
ATOM 1440 C CA . LEU A 1 186 ? 1.896 -0.989 0.190 1.00 98.38 186 LEU A CA 1
ATOM 1441 C C . LEU A 1 186 ? 3.309 -1.552 0.198 1.00 98.38 186 LEU A C 1
ATOM 1443 O O . LEU A 1 186 ? 4.239 -0.854 0.607 1.00 98.38 186 LEU A O 1
ATOM 1447 N N . GLU A 1 187 ? 3.477 -2.785 -0.272 1.00 98.31 187 GLU A N 1
ATOM 1448 C CA . GLU A 1 187 ? 4.759 -3.493 -0.231 1.00 98.31 187 GLU A CA 1
ATOM 1449 C C . GLU A 1 187 ? 5.089 -4.205 -1.549 1.00 98.31 187 GLU A C 1
ATOM 1451 O O . GLU A 1 187 ? 4.211 -4.780 -2.185 1.00 98.31 187 GLU A O 1
ATOM 1456 N N . ASP A 1 188 ? 6.367 -4.206 -1.923 1.00 98.00 188 ASP A N 1
ATOM 1457 C CA . ASP A 1 188 ? 6.930 -4.952 -3.053 1.00 98.00 188 ASP A CA 1
ATOM 1458 C C . ASP A 1 188 ? 7.973 -5.964 -2.529 1.00 98.00 188 ASP A C 1
ATOM 1460 O O . ASP A 1 188 ? 9.102 -5.571 -2.207 1.00 98.00 188 ASP A O 1
ATOM 1464 N N . PRO A 1 189 ? 7.618 -7.258 -2.395 1.00 97.75 189 PRO A N 1
ATOM 1465 C CA . PRO A 1 189 ? 8.542 -8.311 -1.980 1.00 97.75 189 PRO A CA 1
ATOM 1466 C C . PRO A 1 189 ? 9.452 -8.797 -3.119 1.00 97.75 189 PRO A C 1
ATOM 1468 O O . PRO A 1 189 ? 10.326 -9.629 -2.876 1.00 97.75 189 PRO A O 1
ATOM 1471 N N . ASP A 1 190 ? 9.249 -8.331 -4.354 1.00 97.69 190 ASP A N 1
ATOM 1472 C CA . ASP A 1 190 ? 9.978 -8.778 -5.543 1.00 97.69 190 ASP A CA 1
ATOM 1473 C C . ASP A 1 190 ? 11.108 -7.822 -5.952 1.00 97.69 190 ASP A C 1
ATOM 1475 O O . ASP A 1 190 ? 11.887 -8.130 -6.858 1.00 97.69 190 ASP A O 1
ATOM 1479 N N . ALA A 1 191 ? 11.245 -6.692 -5.255 1.00 94.50 191 ALA A N 1
ATOM 1480 C CA . ALA A 1 191 ? 12.423 -5.846 -5.327 1.00 94.50 191 ALA A CA 1
ATOM 1481 C C . ALA A 1 191 ? 13.689 -6.607 -4.885 1.00 94.50 191 ALA A C 1
ATOM 1483 O O . ALA A 1 191 ? 13.656 -7.312 -3.876 1.00 94.50 191 ALA A O 1
ATOM 1484 N N . PRO A 1 192 ? 14.839 -6.402 -5.559 1.00 93.12 192 PRO A N 1
ATOM 1485 C CA . PRO A 1 192 ? 16.082 -7.115 -5.264 1.00 93.12 192 PRO A CA 1
ATOM 1486 C C . PRO A 1 192 ? 16.821 -6.552 -4.041 1.00 93.12 192 PRO A C 1
ATOM 1488 O O . PRO A 1 192 ? 17.993 -6.179 -4.105 1.00 93.12 192 PRO A O 1
ATOM 1491 N N . LEU A 1 193 ? 16.121 -6.474 -2.911 1.00 93.06 193 LEU A N 1
ATOM 1492 C CA . LEU A 1 193 ? 16.618 -6.068 -1.598 1.00 93.06 193 LEU A CA 1
ATOM 1493 C C . LEU A 1 193 ? 16.401 -7.197 -0.584 1.00 93.06 193 LEU A C 1
ATOM 1495 O O . LEU A 1 193 ? 15.828 -8.225 -0.906 1.00 93.06 193 LEU A O 1
ATOM 1499 N N . ALA A 1 194 ? 16.924 -7.045 0.634 1.00 91.12 194 ALA A N 1
ATOM 1500 C CA . ALA A 1 194 ? 16.819 -8.096 1.651 1.00 91.12 194 ALA A CA 1
ATOM 1501 C C . ALA A 1 194 ? 15.394 -8.270 2.208 1.00 91.12 194 ALA A C 1
ATOM 1503 O O . ALA A 1 194 ? 15.029 -9.373 2.594 1.00 91.12 194 ALA A O 1
ATOM 1504 N N . GLU A 1 195 ? 14.617 -7.187 2.234 1.00 94.50 195 GLU A N 1
ATOM 1505 C CA . GLU A 1 195 ? 13.270 -7.114 2.801 1.00 94.50 195 GLU A CA 1
ATOM 1506 C C . GLU A 1 195 ? 12.309 -6.469 1.792 1.00 94.50 195 GLU A C 1
ATOM 1508 O O . GLU A 1 195 ? 12.768 -5.679 0.951 1.00 94.50 195 GLU A O 1
ATOM 1513 N N . PRO A 1 196 ? 10.990 -6.739 1.886 1.00 96.75 196 PRO A N 1
ATOM 1514 C CA . PRO A 1 196 ? 9.993 -6.086 1.050 1.00 96.75 196 PRO A CA 1
ATOM 1515 C C . PRO A 1 196 ? 10.095 -4.566 1.103 1.00 96.75 196 PRO A C 1
ATOM 1517 O O . PRO A 1 196 ? 10.210 -3.948 2.165 1.00 96.75 196 PRO A O 1
ATOM 1520 N N . VAL A 1 197 ? 10.031 -3.948 -0.070 1.00 97.38 197 VAL A N 1
ATOM 1521 C CA . VAL A 1 197 ? 10.082 -2.499 -0.200 1.00 97.38 197 VAL A CA 1
ATOM 1522 C C . VAL A 1 197 ? 8.738 -1.918 0.175 1.00 97.38 197 VAL A C 1
ATOM 1524 O O . VAL A 1 197 ? 7.740 -2.191 -0.476 1.00 97.38 197 VAL A O 1
ATOM 1527 N N . VAL A 1 198 ? 8.725 -1.049 1.177 1.00 98.00 198 VAL A N 1
ATOM 1528 C CA . VAL A 1 198 ? 7.548 -0.248 1.508 1.00 98.00 198 VAL A CA 1
ATOM 1529 C C . VAL A 1 198 ? 7.388 0.871 0.479 1.00 98.00 198 VAL A C 1
ATOM 1531 O O . VAL A 1 198 ? 8.282 1.705 0.314 1.00 98.00 198 VAL A O 1
ATOM 1534 N N . HIS A 1 199 ? 6.240 0.895 -0.190 1.00 97.75 199 HIS A N 1
ATOM 1535 C CA . HIS A 1 199 ? 5.829 1.933 -1.133 1.00 97.75 199 HIS A CA 1
ATOM 1536 C C . HIS A 1 199 ? 5.049 3.064 -0.448 1.00 97.75 199 HIS A C 1
ATOM 1538 O O . HIS A 1 199 ? 5.176 4.229 -0.828 1.00 97.75 199 HIS A O 1
ATOM 1544 N N . GLY A 1 200 ? 4.307 2.743 0.610 1.00 97.88 200 GLY A N 1
ATOM 1545 C CA . GLY A 1 200 ? 3.564 3.702 1.423 1.00 97.88 200 GLY A CA 1
ATOM 1546 C C . GLY A 1 200 ? 3.036 3.047 2.696 1.00 97.88 200 GLY A C 1
ATOM 1547 O O . GLY A 1 200 ? 2.758 1.850 2.704 1.00 97.88 200 GLY A O 1
ATOM 1548 N N . ILE A 1 201 ? 2.930 3.831 3.768 1.00 98.31 201 ILE A N 1
ATOM 1549 C CA . ILE A 1 201 ? 2.292 3.462 5.039 1.00 98.31 201 ILE A CA 1
ATOM 1550 C C . ILE A 1 201 ? 1.321 4.587 5.351 1.00 98.31 201 ILE A C 1
ATOM 1552 O O . ILE A 1 201 ? 1.754 5.737 5.381 1.00 98.31 201 ILE A O 1
ATOM 1556 N N . TYR A 1 202 ? 0.062 4.266 5.623 1.00 98.19 202 TYR A N 1
ATOM 1557 C CA . TYR A 1 202 ? -0.973 5.245 5.926 1.00 98.19 202 TYR A CA 1
ATOM 1558 C C . TYR A 1 202 ? -1.799 4.776 7.113 1.00 98.19 202 TYR A C 1
ATOM 1560 O O . TYR A 1 202 ? -2.342 3.676 7.090 1.00 98.19 202 TYR A O 1
ATOM 1568 N N . TYR A 1 203 ? -1.864 5.590 8.158 1.00 97.75 203 TYR A N 1
ATOM 1569 C CA . TYR A 1 203 ? -2.430 5.216 9.452 1.00 97.75 203 TYR A CA 1
ATOM 1570 C C . TYR A 1 203 ? -3.312 6.328 10.012 1.00 97.75 203 TYR A C 1
ATOM 1572 O O . TYR A 1 203 ? -3.244 7.473 9.553 1.00 97.75 203 TYR A O 1
ATOM 1580 N N . GLY A 1 204 ? -4.150 6.000 10.998 1.00 96.94 204 GLY A N 1
ATOM 1581 C CA . GLY A 1 204 ? -5.180 6.929 11.455 1.00 96.94 204 GLY A CA 1
ATOM 1582 C C . GLY A 1 204 ? -6.281 7.147 10.415 1.00 96.94 204 GLY A C 1
ATOM 1583 O O . GLY A 1 204 ? -6.909 8.201 10.431 1.00 96.94 204 GLY A O 1
ATOM 1584 N N . ILE A 1 205 ? -6.493 6.204 9.484 1.00 98.12 205 ILE A N 1
ATOM 1585 C CA . ILE A 1 205 ? -7.574 6.313 8.498 1.00 98.12 205 ILE A CA 1
ATOM 1586 C C . ILE A 1 205 ? -8.907 6.174 9.251 1.00 98.12 205 ILE A C 1
ATOM 1588 O O . ILE A 1 205 ? -9.111 5.157 9.923 1.00 98.12 205 ILE A O 1
ATOM 1592 N N . PRO A 1 206 ? -9.815 7.162 9.162 1.00 97.06 206 PRO A N 1
ATOM 1593 C CA . PRO A 1 206 ? -11.067 7.144 9.913 1.00 97.06 206 PRO A CA 1
ATOM 1594 C C . PRO A 1 206 ? -11.939 5.914 9.623 1.00 97.06 206 PRO A C 1
ATOM 1596 O O . PRO A 1 206 ? -12.076 5.500 8.473 1.00 97.06 206 PRO A O 1
ATOM 1599 N N . ALA A 1 207 ? -12.601 5.375 10.651 1.00 96.44 207 ALA A N 1
ATOM 1600 C CA . ALA A 1 207 ? -13.486 4.207 10.539 1.00 96.44 207 ALA A CA 1
ATOM 1601 C C . ALA A 1 207 ? -14.670 4.378 9.569 1.00 96.44 207 ALA A C 1
ATOM 1603 O O . ALA A 1 207 ? -15.209 3.398 9.058 1.00 96.44 207 ALA A O 1
ATOM 1604 N N . ASN A 1 208 ? -15.086 5.621 9.316 1.00 94.44 208 ASN A N 1
ATOM 1605 C CA . ASN A 1 208 ? -16.161 5.937 8.377 1.00 94.44 208 ASN A CA 1
ATOM 1606 C C . ASN A 1 208 ? -15.694 5.996 6.913 1.00 94.44 208 ASN A C 1
ATOM 1608 O O . ASN A 1 208 ? -16.537 6.156 6.030 1.00 94.44 208 ASN A O 1
ATOM 1612 N N . LYS A 1 209 ? -14.387 5.886 6.635 1.00 97.00 209 LYS A N 1
ATOM 1613 C CA . LYS A 1 209 ? -13.886 5.768 5.266 1.00 97.00 209 LYS A CA 1
ATOM 1614 C C . LYS A 1 209 ? -14.065 4.344 4.741 1.00 97.00 209 LYS A C 1
ATOM 1616 O O . LYS A 1 209 ? -13.804 3.364 5.434 1.00 97.00 209 LYS A O 1
ATOM 1621 N N . SER A 1 210 ? -14.468 4.270 3.479 1.00 97.25 210 SER A N 1
ATOM 1622 C CA . SER A 1 210 ? -14.633 3.041 2.693 1.00 97.25 210 SER A CA 1
ATOM 1623 C C . SER A 1 210 ? -13.869 3.077 1.370 1.00 97.25 210 SER A C 1
ATOM 1625 O O . SER A 1 210 ? -13.914 2.115 0.608 1.00 97.25 210 SER A O 1
ATOM 1627 N N . SER A 1 211 ? -13.203 4.191 1.062 1.00 98.25 211 SER A N 1
ATOM 1628 C CA . SER A 1 211 ? -12.430 4.364 -0.160 1.00 98.25 211 SER A CA 1
ATOM 1629 C C . SER A 1 211 ? -11.301 5.368 0.031 1.00 98.25 211 SER A C 1
ATOM 1631 O O . SER A 1 211 ? -11.399 6.274 0.866 1.00 98.25 211 SER A O 1
ATOM 1633 N N . LEU A 1 212 ? -10.252 5.214 -0.773 1.00 98.44 212 LEU A N 1
ATOM 1634 C CA . LEU A 1 212 ? -9.141 6.155 -0.889 1.00 98.44 212 LEU A CA 1
ATOM 1635 C C . LEU A 1 212 ? -8.812 6.376 -2.363 1.00 98.44 212 LEU A C 1
ATOM 1637 O O . LEU A 1 212 ? -8.677 5.406 -3.109 1.00 98.44 212 LEU A O 1
ATOM 1641 N N . SER A 1 213 ? -8.661 7.634 -2.760 1.00 97.75 213 SER A N 1
ATOM 1642 C CA . SER A 1 213 ? -8.271 8.056 -4.114 1.00 97.75 213 SER A CA 1
ATOM 1643 C C . SER A 1 213 ? -7.031 8.946 -4.075 1.00 97.75 213 SER A C 1
ATOM 1645 O O . SER A 1 213 ? -6.651 9.414 -3.009 1.00 97.75 213 SER A O 1
ATOM 1647 N N . ASP A 1 214 ? -6.413 9.212 -5.227 1.00 96.75 214 ASP A N 1
ATOM 1648 C CA . ASP A 1 214 ? -5.180 10.014 -5.331 1.00 96.75 214 ASP A CA 1
ATOM 1649 C C . ASP A 1 214 ? -5.251 11.364 -4.590 1.00 96.75 214 ASP A C 1
ATOM 1651 O O . ASP A 1 214 ? -4.339 11.715 -3.841 1.00 96.75 214 ASP A O 1
ATOM 1655 N N . ASP A 1 215 ? -6.391 12.057 -4.679 1.00 96.50 215 ASP A N 1
ATOM 1656 C CA . ASP A 1 215 ? -6.628 13.344 -4.012 1.00 96.50 215 ASP A CA 1
ATOM 1657 C C . ASP A 1 215 ? -6.501 13.292 -2.479 1.00 96.50 215 ASP A C 1
ATOM 1659 O O . ASP A 1 215 ? -6.234 14.318 -1.849 1.00 96.50 215 ASP A O 1
ATOM 1663 N N . ASP A 1 216 ? -6.657 12.116 -1.859 1.00 97.62 216 ASP A N 1
ATOM 1664 C CA . ASP A 1 216 ? -6.507 11.922 -0.413 1.00 97.62 216 ASP A CA 1
ATOM 1665 C C . ASP A 1 216 ? -5.041 11.948 0.047 1.00 97.62 216 ASP A C 1
ATOM 1667 O O . ASP A 1 216 ? -4.787 12.052 1.249 1.00 97.62 216 ASP A O 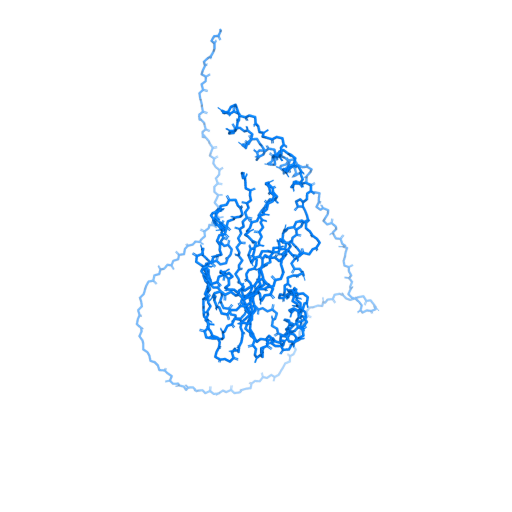1
ATOM 1671 N N . PHE A 1 217 ? -4.080 11.838 -0.877 1.00 96.12 217 PHE A N 1
ATOM 1672 C CA . PHE A 1 217 ? -2.647 11.713 -0.589 1.00 96.12 217 PHE A CA 1
ATOM 1673 C C . PHE A 1 217 ? -1.873 13.029 -0.742 1.00 96.12 217 PHE A C 1
ATOM 1675 O O . PHE A 1 217 ? -0.640 13.035 -0.703 1.00 96.12 217 PHE A O 1
ATOM 1682 N N . SER A 1 218 ? -2.569 14.162 -0.859 1.00 94.50 218 SER A N 1
ATOM 1683 C CA . SER A 1 218 ? -1.934 15.482 -0.878 1.00 94.50 218 SER A CA 1
ATOM 1684 C C . SER A 1 218 ? -1.526 15.914 0.540 1.00 94.50 218 SER A C 1
ATOM 1686 O O . SER A 1 218 ? -2.378 15.948 1.429 1.00 94.50 218 SER A O 1
ATOM 1688 N N . PRO A 1 219 ? -0.254 16.273 0.804 1.00 93.00 219 PRO A N 1
ATOM 1689 C CA . PRO A 1 219 ? 0.151 16.840 2.091 1.00 93.00 219 PRO A CA 1
ATOM 1690 C C . PRO A 1 219 ? -0.564 18.166 2.375 1.00 93.00 219 PRO A C 1
ATOM 1692 O O . PRO A 1 219 ? -0.571 19.048 1.518 1.00 93.00 219 PRO A O 1
ATOM 1695 N N . VAL A 1 220 ? -1.133 18.327 3.573 1.00 89.31 220 VAL A N 1
ATOM 1696 C CA . VAL A 1 220 ? -1.932 19.523 3.934 1.00 89.31 220 VAL A CA 1
ATOM 1697 C C . VAL A 1 220 ? -1.260 20.483 4.908 1.00 89.31 220 VAL A C 1
ATOM 1699 O O . VAL A 1 220 ? -1.653 21.642 4.990 1.00 89.31 220 VAL A O 1
ATOM 1702 N N . ASP A 1 221 ? -0.236 20.031 5.624 1.00 78.81 221 ASP A N 1
ATOM 1703 C CA . ASP A 1 221 ? 0.315 20.757 6.765 1.00 78.81 221 ASP A CA 1
ATOM 1704 C C . ASP A 1 221 ? 1.807 21.077 6.610 1.00 78.81 221 ASP A C 1
ATOM 1706 O O . ASP A 1 221 ? 2.497 20.613 5.699 1.00 78.81 221 ASP A O 1
ATOM 1710 N N . ALA A 1 222 ? 2.323 21.876 7.549 1.00 73.62 222 ALA A N 1
ATOM 1711 C CA . ALA A 1 222 ? 3.737 22.217 7.629 1.00 73.62 222 ALA A CA 1
ATOM 1712 C C . ALA A 1 222 ? 4.639 20.960 7.669 1.00 73.62 222 ALA A C 1
ATOM 1714 O O . ALA A 1 222 ? 4.224 19.912 8.189 1.00 73.62 222 ALA A O 1
ATOM 1715 N N . PRO A 1 223 ? 5.892 21.056 7.178 1.00 69.19 223 PRO A N 1
ATOM 1716 C CA . PRO A 1 223 ? 6.845 19.952 7.213 1.00 69.19 223 PRO A CA 1
ATOM 1717 C C . PRO A 1 223 ? 6.939 19.306 8.604 1.00 69.19 223 PRO A C 1
ATOM 1719 O O . PRO A 1 223 ? 7.114 19.998 9.604 1.00 69.19 223 PRO A O 1
ATOM 1722 N N . GLY A 1 224 ? 6.847 17.975 8.664 1.00 72.69 224 GLY A N 1
ATOM 1723 C CA . GLY A 1 224 ? 6.999 17.199 9.904 1.00 72.69 224 GLY A CA 1
ATOM 1724 C C . GLY A 1 224 ? 5.700 16.780 10.603 1.00 72.69 224 GLY A C 1
ATOM 1725 O O . GLY A 1 224 ? 5.760 16.035 11.576 1.00 72.69 224 GLY A O 1
ATOM 1726 N N . THR A 1 225 ? 4.535 17.196 10.107 1.00 80.81 225 THR A N 1
ATOM 1727 C CA . THR A 1 225 ? 3.215 16.775 10.627 1.00 80.81 225 THR A CA 1
ATOM 1728 C C . THR A 1 225 ? 2.727 15.444 10.047 1.00 80.81 225 THR A C 1
ATOM 1730 O O . THR A 1 225 ? 1.998 14.710 10.718 1.00 80.81 225 THR A O 1
ATOM 1733 N N . TYR A 1 226 ? 3.173 15.123 8.826 1.00 91.75 226 TYR A N 1
ATOM 1734 C CA . TYR A 1 226 ? 2.838 13.914 8.066 1.00 91.75 226 TYR A CA 1
ATOM 1735 C C . TYR A 1 226 ? 1.337 13.716 7.814 1.00 91.75 226 TYR A C 1
ATOM 1737 O O . TYR A 1 226 ? 0.902 12.590 7.594 1.00 91.75 226 TYR A O 1
ATOM 1745 N N . ASN A 1 227 ? 0.553 14.794 7.847 1.00 94.81 227 ASN A N 1
ATOM 1746 C CA . ASN A 1 227 ? -0.885 14.760 7.601 1.00 94.81 227 ASN A CA 1
ATOM 1747 C C . ASN A 1 227 ? -1.191 14.872 6.100 1.00 94.81 227 ASN A C 1
ATOM 1749 O O . ASN A 1 227 ? -0.507 15.588 5.361 1.00 94.81 227 ASN A O 1
ATOM 1753 N N . LEU A 1 228 ? -2.245 14.183 5.674 1.00 96.44 228 LEU A N 1
ATOM 1754 C CA . LEU A 1 228 ? -2.751 14.163 4.306 1.00 96.44 228 LEU A CA 1
ATOM 1755 C C . LEU A 1 228 ? -4.180 14.715 4.238 1.00 96.44 228 LEU A C 1
ATOM 1757 O O . LEU A 1 228 ? -4.928 14.667 5.218 1.00 96.44 228 LEU A O 1
ATOM 1761 N N . SER A 1 229 ? -4.565 15.207 3.063 1.00 96.38 229 SER A N 1
ATOM 1762 C CA . SER A 1 229 ? -5.888 15.763 2.747 1.00 96.38 229 SER A CA 1
ATOM 1763 C C . SER A 1 229 ? -7.035 14.808 3.047 1.00 96.38 229 SER A C 1
ATOM 1765 O O . SER A 1 229 ? -8.112 15.255 3.436 1.00 96.38 229 SER A O 1
ATOM 1767 N N . GLY A 1 230 ? -6.795 13.500 2.960 1.00 96.06 230 GLY A N 1
ATOM 1768 C CA . GLY A 1 230 ? -7.773 12.480 3.313 1.00 96.06 230 GLY A CA 1
ATOM 1769 C C . GLY A 1 230 ? -8.055 12.331 4.813 1.00 96.06 230 GLY A C 1
ATOM 1770 O O . GLY A 1 230 ? -8.834 11.453 5.185 1.00 96.06 230 GLY A O 1
ATOM 1771 N N . GLY A 1 231 ? -7.445 13.148 5.680 1.00 95.81 231 GLY A N 1
ATOM 1772 C CA . GLY A 1 231 ? -7.681 13.130 7.128 1.00 95.81 231 GLY A CA 1
ATOM 1773 C C . GLY A 1 231 ? -6.927 12.026 7.873 1.00 95.81 231 GLY A C 1
ATOM 1774 O O . GLY A 1 231 ? -7.356 11.604 8.942 1.00 95.81 231 GLY A O 1
ATOM 1775 N N . PHE A 1 232 ? -5.821 11.547 7.305 1.00 96.25 232 PHE A N 1
ATOM 1776 C CA . PHE A 1 232 ? -4.954 10.519 7.884 1.00 96.25 232 PHE A CA 1
ATOM 1777 C C . PHE A 1 232 ? -3.481 10.886 7.705 1.00 96.25 232 PHE A C 1
ATOM 1779 O O . PHE A 1 232 ? -3.146 11.930 7.142 1.00 96.25 232 PHE A O 1
ATOM 1786 N N . LYS A 1 233 ? -2.586 10.043 8.222 1.00 96.00 233 LYS A N 1
ATOM 1787 C CA . LYS A 1 233 ? -1.145 10.301 8.243 1.00 96.00 233 LYS A CA 1
ATOM 1788 C C . LYS A 1 233 ? -0.376 9.318 7.381 1.00 96.00 233 LYS A C 1
ATOM 1790 O O . LYS A 1 233 ? -0.845 8.203 7.170 1.00 96.00 233 LYS A O 1
ATOM 1795 N N . TYR A 1 234 ? 0.825 9.697 6.944 1.00 96.50 234 TYR A N 1
ATOM 1796 C CA . TYR A 1 234 ? 1.745 8.799 6.239 1.00 96.50 234 TYR A CA 1
ATOM 1797 C C . TYR A 1 234 ? 3.040 8.517 7.015 1.00 96.50 234 TYR A C 1
ATOM 1799 O O . TYR A 1 234 ? 3.502 9.319 7.827 1.00 96.50 234 TYR A O 1
ATOM 1807 N N . GLY A 1 235 ? 3.612 7.336 6.788 1.00 95.94 235 GLY A N 1
ATOM 1808 C CA . GLY A 1 235 ? 4.892 6.897 7.345 1.00 95.94 235 GLY A CA 1
ATOM 1809 C C . GLY A 1 235 ? 6.072 7.097 6.390 1.00 95.94 235 GLY A C 1
ATOM 1810 O O . GLY A 1 235 ? 5.936 7.625 5.286 1.00 95.94 235 GLY A O 1
ATOM 1811 N N . ILE A 1 236 ? 7.257 6.656 6.811 1.00 94.81 236 ILE A N 1
ATOM 1812 C CA . ILE A 1 236 ? 8.470 6.716 5.993 1.00 94.81 236 ILE A CA 1
ATOM 1813 C C . ILE A 1 236 ? 8.547 5.547 5.006 1.00 94.81 236 ILE A C 1
ATOM 1815 O O . ILE A 1 236 ? 8.340 4.388 5.357 1.00 94.81 236 ILE A O 1
ATOM 1819 N N . ASN A 1 237 ? 8.935 5.856 3.770 1.00 95.00 237 ASN A N 1
ATOM 1820 C CA . ASN A 1 237 ? 9.412 4.888 2.785 1.00 95.00 237 ASN A CA 1
ATOM 1821 C C . ASN A 1 237 ? 10.851 5.223 2.362 1.00 95.00 237 ASN A C 1
ATOM 1823 O O . ASN A 1 237 ? 11.416 6.255 2.739 1.00 95.00 237 ASN A O 1
ATOM 1827 N N . ARG A 1 238 ? 11.457 4.363 1.536 1.00 91.25 238 ARG A N 1
ATOM 1828 C CA . ARG A 1 238 ? 12.873 4.484 1.145 1.00 91.25 238 ARG A CA 1
ATOM 1829 C C . ARG A 1 238 ? 13.209 5.807 0.443 1.00 91.25 238 ARG A C 1
ATOM 1831 O O . ARG A 1 238 ? 14.357 6.242 0.496 1.00 91.25 238 ARG A O 1
ATOM 1838 N N . ARG A 1 239 ? 12.235 6.442 -0.219 1.00 91.75 239 ARG A N 1
ATOM 1839 C CA . ARG A 1 239 ? 12.412 7.715 -0.940 1.00 91.75 239 ARG A CA 1
ATOM 1840 C C . ARG A 1 239 ? 11.939 8.942 -0.161 1.00 91.75 239 ARG A C 1
ATOM 1842 O O . ARG A 1 239 ? 12.124 10.045 -0.660 1.00 91.75 239 ARG A O 1
ATOM 1849 N N . LYS A 1 240 ? 11.390 8.771 1.049 1.00 92.56 240 LYS A N 1
ATOM 1850 C CA . LYS A 1 240 ? 10.853 9.856 1.892 1.00 92.56 240 LYS A CA 1
ATOM 1851 C C . LYS A 1 240 ? 9.786 10.701 1.176 1.00 92.56 240 LYS A C 1
ATOM 1853 O O . LYS A 1 240 ? 9.716 11.910 1.368 1.00 92.56 240 LYS A O 1
ATOM 1858 N N . VAL A 1 241 ? 8.973 10.052 0.346 1.00 93.31 241 VAL A N 1
ATOM 1859 C CA . VAL A 1 241 ? 7.818 10.646 -0.352 1.00 93.31 241 VAL A CA 1
ATOM 1860 C C . VAL A 1 241 ? 6.523 10.066 0.214 1.00 93.31 241 VAL A C 1
ATOM 1862 O O . VAL A 1 241 ? 6.573 9.044 0.892 1.00 93.31 241 VAL A O 1
ATOM 1865 N N . VAL A 1 242 ? 5.367 10.671 -0.065 1.00 95.19 242 VAL A N 1
ATOM 1866 C CA . VAL A 1 242 ? 4.069 10.158 0.421 1.00 95.19 242 VAL A CA 1
ATOM 1867 C C . VAL A 1 242 ? 3.765 8.775 -0.150 1.00 95.19 242 VAL A C 1
ATOM 1869 O O . VAL A 1 242 ? 3.418 7.857 0.587 1.00 95.19 242 VAL A O 1
ATOM 1872 N N . TYR A 1 243 ? 3.931 8.622 -1.461 1.00 96.62 243 TYR A N 1
ATOM 1873 C CA . TYR A 1 243 ? 3.704 7.388 -2.199 1.00 96.62 243 TYR A CA 1
ATOM 1874 C C . TYR A 1 243 ? 4.872 7.161 -3.156 1.00 96.62 243 TYR A C 1
ATOM 1876 O O . TYR A 1 243 ? 5.276 8.061 -3.893 1.00 96.62 243 TYR A O 1
ATOM 1884 N N . MET A 1 244 ? 5.462 5.969 -3.119 1.00 97.12 244 MET A N 1
ATOM 1885 C CA . MET A 1 244 ? 6.392 5.526 -4.150 1.00 97.12 244 MET A CA 1
ATOM 1886 C C . MET A 1 244 ? 5.602 4.743 -5.202 1.00 97.12 244 MET A C 1
ATOM 1888 O O . MET A 1 244 ? 5.151 3.645 -4.890 1.00 97.12 244 MET A O 1
ATOM 1892 N N . PRO A 1 245 ? 5.470 5.226 -6.444 1.00 96.75 245 PRO A N 1
ATOM 1893 C CA . PRO A 1 245 ? 4.845 4.436 -7.498 1.00 96.75 245 PRO A CA 1
ATOM 1894 C C . PRO A 1 245 ? 5.736 3.249 -7.921 1.00 96.75 245 PRO A C 1
ATOM 1896 O O . PRO A 1 245 ? 6.958 3.286 -7.700 1.00 96.75 245 PRO A O 1
ATOM 1899 N N . PRO A 1 246 ? 5.161 2.192 -8.530 1.00 96.56 246 PRO A N 1
ATOM 1900 C CA . PRO A 1 246 ? 5.890 1.050 -9.069 1.00 96.56 246 PRO A CA 1
ATOM 1901 C C . PRO A 1 246 ? 7.120 1.440 -9.890 1.00 96.56 246 PRO A C 1
ATOM 1903 O O . PRO A 1 246 ? 7.083 2.322 -10.758 1.00 96.56 246 PRO A O 1
ATOM 1906 N N . ARG A 1 247 ? 8.243 0.780 -9.585 1.00 92.38 247 ARG A N 1
ATOM 1907 C CA . ARG A 1 247 ? 9.521 0.993 -10.270 1.00 92.38 247 ARG A CA 1
ATOM 1908 C C . ARG A 1 247 ? 10.434 -0.231 -10.189 1.00 92.38 247 ARG A C 1
ATOM 1910 O O . ARG A 1 247 ? 11.364 -0.271 -9.383 1.00 92.38 247 ARG A O 1
ATOM 1917 N N . GLY A 1 248 ? 10.196 -1.193 -11.066 1.00 88.62 248 GLY A N 1
ATOM 1918 C CA . GLY A 1 248 ? 11.126 -2.288 -11.362 1.00 88.62 248 GLY A CA 1
ATOM 1919 C C . GLY A 1 248 ? 12.263 -1.873 -12.307 1.00 88.62 248 GLY A C 1
ATOM 1920 O O . GLY A 1 248 ? 12.145 -0.890 -13.049 1.00 88.62 248 GLY A O 1
ATOM 1921 N N . PHE A 1 249 ? 13.371 -2.621 -12.280 1.00 89.56 249 PHE A N 1
ATOM 1922 C CA . PHE A 1 249 ? 14.426 -2.476 -13.288 1.00 89.56 249 PHE A CA 1
ATOM 1923 C C . PHE A 1 249 ? 13.956 -3.008 -14.640 1.00 89.56 249 PHE A C 1
ATOM 1925 O O . PHE A 1 249 ? 13.146 -3.934 -14.707 1.00 89.56 249 PHE A O 1
ATOM 1932 N N . LEU A 1 250 ? 14.504 -2.444 -15.716 1.00 91.44 250 LEU A N 1
ATOM 1933 C CA . LEU A 1 250 ? 14.237 -2.907 -17.076 1.00 91.44 250 LEU A CA 1
A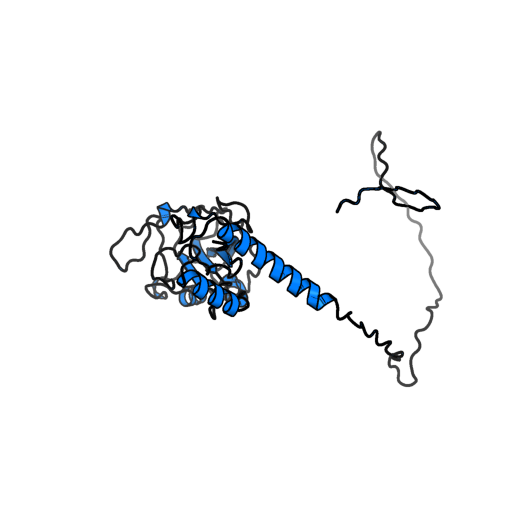TOM 1934 C C . LEU A 1 250 ? 14.609 -4.392 -17.232 1.00 91.44 250 LEU A C 1
ATOM 1936 O O . LEU A 1 250 ? 15.784 -4.750 -17.140 1.00 91.44 250 LEU A O 1
ATOM 1940 N N . GLY A 1 251 ? 13.615 -5.245 -17.492 1.00 87.81 251 GLY A N 1
ATOM 1941 C CA . GLY A 1 251 ? 13.806 -6.684 -17.689 1.00 87.81 251 GLY A CA 1
ATOM 1942 C C . GLY A 1 251 ? 14.060 -7.495 -16.412 1.00 87.81 251 GLY A C 1
ATOM 1943 O O . GLY A 1 251 ? 14.559 -8.614 -16.505 1.00 87.81 251 GLY A O 1
ATOM 1944 N N . HIS A 1 252 ? 13.733 -6.971 -15.224 1.00 93.25 252 HIS A N 1
ATOM 1945 C CA . HIS A 1 252 ? 13.817 -7.745 -13.973 1.00 93.25 252 HIS A CA 1
ATOM 1946 C C . HIS A 1 252 ? 12.707 -8.800 -13.851 1.00 93.25 252 HIS A C 1
ATOM 1948 O O . HIS A 1 252 ? 12.755 -9.649 -12.963 1.00 93.25 252 HIS A O 1
ATOM 1954 N N . GLY A 1 253 ? 11.703 -8.778 -14.726 1.00 94.00 253 GLY A N 1
ATOM 1955 C CA . GLY A 1 253 ? 10.478 -9.556 -14.577 1.00 94.00 253 GLY A CA 1
ATOM 1956 C C . GLY A 1 253 ? 9.412 -8.809 -13.769 1.00 94.00 253 GLY A C 1
ATOM 1957 O O . GLY A 1 253 ? 9.676 -7.715 -13.255 1.00 94.00 253 GLY A O 1
ATOM 1958 N N . PRO A 1 254 ? 8.217 -9.397 -13.631 1.00 96.12 254 PRO A N 1
ATOM 1959 C CA . PRO A 1 254 ? 7.097 -8.771 -12.945 1.00 96.12 254 PRO A CA 1
ATOM 1960 C C . PRO A 1 254 ? 7.333 -8.662 -11.437 1.00 96.12 254 PRO A C 1
ATOM 1962 O O . PRO A 1 254 ? 7.877 -9.568 -10.803 1.00 96.12 254 PRO A O 1
ATOM 1965 N N . HIS A 1 255 ? 6.900 -7.541 -10.863 1.00 97.81 255 HIS A N 1
ATOM 1966 C CA . HIS A 1 255 ? 6.836 -7.306 -9.424 1.00 97.81 255 HIS A CA 1
ATOM 1967 C C . HIS A 1 255 ? 5.381 -7.328 -8.962 1.00 97.81 255 HIS A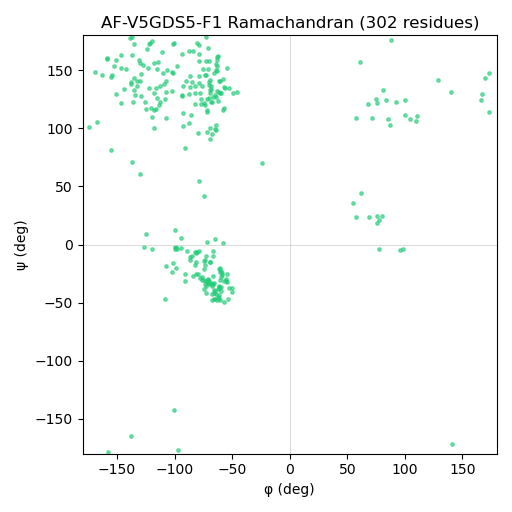 C 1
ATOM 1969 O O . HIS A 1 255 ? 4.497 -6.798 -9.645 1.00 97.81 255 HIS A O 1
ATOM 1975 N N . ARG A 1 256 ? 5.139 -7.914 -7.789 1.00 98.25 256 ARG A N 1
ATOM 1976 C CA . ARG A 1 256 ? 3.845 -7.891 -7.105 1.00 98.25 256 ARG A CA 1
ATOM 1977 C C . ARG A 1 256 ? 3.812 -6.734 -6.111 1.00 98.25 256 ARG A C 1
ATOM 1979 O O . ARG A 1 256 ? 4.675 -6.629 -5.250 1.00 98.25 256 ARG A O 1
ATOM 1986 N N . PHE A 1 257 ? 2.777 -5.910 -6.178 1.00 98.19 257 PHE A N 1
ATOM 1987 C CA . PHE A 1 257 ? 2.534 -4.813 -5.245 1.00 98.19 257 PHE A CA 1
ATOM 1988 C C . PHE A 1 257 ? 1.361 -5.188 -4.350 1.00 98.19 257 PHE A C 1
ATOM 1990 O O . PHE A 1 257 ? 0.220 -5.243 -4.805 1.00 98.19 257 PHE A O 1
ATOM 1997 N N . PHE A 1 258 ? 1.647 -5.470 -3.083 1.00 98.50 258 PHE A N 1
ATOM 1998 C CA . PHE A 1 258 ? 0.665 -5.852 -2.078 1.00 98.50 258 PHE A CA 1
ATOM 1999 C C . PHE A 1 258 ? 0.092 -4.601 -1.420 1.00 98.50 258 PHE A C 1
ATOM 2001 O O . PHE A 1 258 ? 0.747 -3.997 -0.572 1.00 98.50 258 PHE A O 1
ATOM 2008 N N . LEU A 1 259 ? -1.137 -4.239 -1.780 1.00 98.50 259 LEU A N 1
ATOM 2009 C CA . LEU A 1 259 ? -1.950 -3.258 -1.066 1.00 98.50 259 LEU A CA 1
ATOM 2010 C C . LEU A 1 259 ? -2.681 -4.008 0.047 1.00 98.50 259 LEU A C 1
ATOM 2012 O O . LEU A 1 259 ? -3.528 -4.854 -0.230 1.00 98.50 259 LEU A O 1
ATOM 2016 N N . GLN A 1 260 ? -2.326 -3.742 1.300 1.00 98.56 260 GLN A N 1
ATOM 2017 C CA . GLN A 1 260 ? -2.904 -4.400 2.470 1.00 98.56 260 GLN A CA 1
ATOM 2018 C C . GLN A 1 260 ? -3.644 -3.369 3.314 1.00 98.56 260 GLN A C 1
ATOM 2020 O O . GLN A 1 260 ? -3.026 -2.449 3.851 1.00 98.56 260 GLN A O 1
ATOM 2025 N N . ILE A 1 261 ? -4.956 -3.545 3.444 1.00 98.62 261 ILE A N 1
ATOM 2026 C CA . ILE A 1 261 ? -5.820 -2.739 4.306 1.00 98.62 261 ILE A CA 1
ATOM 2027 C C . ILE A 1 261 ? -6.121 -3.541 5.574 1.00 98.62 261 ILE A C 1
ATOM 2029 O O . ILE A 1 261 ? -6.463 -4.721 5.513 1.00 98.62 261 ILE A O 1
ATOM 2033 N N . VAL A 1 262 ? -5.971 -2.925 6.737 1.00 98.62 262 VAL A N 1
ATOM 2034 C CA . VAL A 1 262 ? -6.110 -3.575 8.040 1.00 98.62 262 VAL A CA 1
ATOM 2035 C C . VAL A 1 262 ? -7.125 -2.791 8.851 1.00 98.62 262 VAL A C 1
ATOM 2037 O O . VAL A 1 262 ? -6.950 -1.596 9.072 1.00 98.62 262 VAL A O 1
ATOM 2040 N N . ALA A 1 263 ? -8.178 -3.467 9.294 1.00 98.44 263 ALA A N 1
ATOM 2041 C CA . ALA A 1 263 ? -9.156 -2.927 10.221 1.00 98.44 263 ALA A CA 1
ATOM 2042 C C . ALA A 1 263 ? -8.688 -3.174 11.657 1.00 98.44 263 ALA A C 1
ATOM 2044 O O . ALA A 1 263 ? -8.340 -4.306 12.024 1.00 98.44 263 ALA A O 1
ATOM 2045 N N . LEU A 1 264 ? -8.686 -2.123 12.472 1.00 98.50 264 LEU A N 1
ATOM 2046 C CA . LEU A 1 264 ? -8.239 -2.169 13.858 1.00 98.50 264 LEU A CA 1
ATOM 2047 C C . LEU A 1 264 ? -9.426 -2.028 14.806 1.00 98.50 264 LEU A C 1
ATOM 2049 O O . LEU A 1 264 ? -10.305 -1.195 14.595 1.00 98.50 264 LEU A O 1
ATOM 2053 N N . LYS A 1 265 ? -9.433 -2.826 15.877 1.00 97.56 265 LYS A N 1
ATOM 2054 C CA . LYS A 1 265 ? -10.422 -2.723 16.967 1.00 97.56 265 LYS A CA 1
ATOM 2055 C C . LYS A 1 265 ? -10.075 -1.647 17.998 1.00 97.56 265 LYS A C 1
ATOM 2057 O O . LYS A 1 265 ? -10.919 -1.235 18.782 1.00 97.56 265 LYS A O 1
ATOM 2062 N N . GLU A 1 266 ? -8.820 -1.212 17.997 1.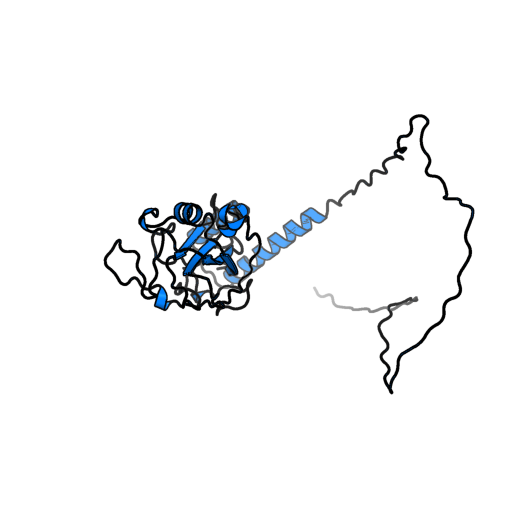00 97.62 266 GLU A N 1
ATOM 2063 C CA . GLU A 1 266 ? -8.275 -0.151 18.840 1.00 97.62 266 GLU A CA 1
ATOM 2064 C C . GLU A 1 266 ? -7.360 0.724 17.979 1.00 97.62 266 GLU A C 1
ATOM 2066 O O . GLU A 1 266 ? -6.606 0.201 17.156 1.00 97.62 266 GLU A O 1
ATOM 2071 N N . ALA A 1 267 ? -7.408 2.042 18.177 1.00 97.56 267 ALA A N 1
ATOM 2072 C CA . ALA A 1 267 ? -6.578 2.983 17.433 1.00 97.56 267 ALA A CA 1
ATOM 2073 C C . ALA A 1 267 ? -5.080 2.776 17.731 1.00 97.56 267 ALA A C 1
ATOM 2075 O O . ALA A 1 267 ? -4.677 2.265 18.793 1.00 97.56 267 ALA A O 1
ATOM 2076 N N . LEU A 1 268 ? -4.220 3.184 16.798 1.00 97.31 268 LEU A N 1
ATOM 2077 C CA . LEU A 1 268 ? -2.783 3.173 17.056 1.00 97.31 268 LEU A CA 1
ATOM 2078 C C . LEU A 1 268 ? -2.432 4.227 18.114 1.00 97.31 268 LEU A C 1
ATOM 2080 O O . LEU A 1 268 ? -2.920 5.356 18.089 1.00 97.31 268 LEU A O 1
ATOM 2084 N N . ASP A 1 269 ? -1.569 3.858 19.064 1.00 95.94 269 ASP A N 1
ATOM 2085 C CA . ASP A 1 269 ? -1.137 4.780 20.113 1.00 95.94 269 ASP A CA 1
ATOM 2086 C C . ASP A 1 269 ? -0.054 5.694 19.540 1.00 95.94 269 ASP A C 1
ATOM 2088 O O . ASP A 1 269 ? 1.123 5.335 19.481 1.00 95.94 269 ASP A O 1
ATOM 2092 N N . GLN A 1 270 ? -0.462 6.879 19.083 1.00 91.31 270 GLN A N 1
ATOM 2093 C CA . GLN A 1 270 ? 0.433 7.813 18.398 1.00 91.31 270 GLN A CA 1
ATOM 2094 C C . GLN A 1 270 ? 1.613 8.269 19.270 1.00 91.31 270 GLN A C 1
ATOM 2096 O O . GLN A 1 270 ? 2.640 8.661 18.727 1.00 91.31 270 GLN A O 1
ATOM 2101 N N . ASN A 1 271 ? 1.528 8.155 20.602 1.00 92.69 271 ASN A N 1
ATOM 2102 C CA . ASN A 1 271 ? 2.639 8.493 21.499 1.00 92.69 271 ASN A CA 1
ATOM 2103 C C . ASN A 1 271 ? 3.769 7.448 21.474 1.00 92.69 271 ASN A C 1
ATOM 2105 O O . ASN A 1 271 ? 4.879 7.731 21.922 1.00 92.69 271 ASN A O 1
ATOM 2109 N N . LYS A 1 272 ? 3.495 6.235 20.978 1.00 93.38 272 LYS A N 1
ATOM 2110 C CA . LYS A 1 272 ? 4.469 5.135 20.845 1.00 93.38 272 LYS A CA 1
ATOM 2111 C C . LYS A 1 272 ? 5.055 5.009 19.441 1.00 93.38 272 LYS A C 1
ATOM 2113 O O . LYS A 1 272 ? 5.919 4.153 19.208 1.00 93.38 272 LYS A O 1
ATOM 2118 N N . LEU A 1 273 ? 4.573 5.827 18.510 1.00 94.19 273 LEU A N 1
ATOM 2119 C CA . LEU A 1 273 ? 5.025 5.855 17.130 1.00 94.19 273 LEU A CA 1
ATOM 2120 C C . LEU A 1 273 ? 6.134 6.897 16.961 1.00 94.19 273 LEU A C 1
ATOM 2122 O O . LEU A 1 273 ? 6.047 8.010 17.477 1.00 94.19 273 LEU A O 1
ATOM 2126 N N . SER A 1 274 ? 7.186 6.533 16.228 1.00 92.69 274 SER A N 1
ATOM 2127 C CA . SER A 1 274 ? 8.205 7.500 15.827 1.00 92.69 274 SER A CA 1
ATOM 2128 C C . SER A 1 274 ? 7.662 8.432 14.739 1.00 92.69 274 SER A C 1
ATOM 2130 O O . SER A 1 274 ? 6.701 8.105 14.047 1.00 92.69 274 SER A O 1
ATOM 2132 N N . ILE A 1 275 ? 8.257 9.614 14.586 1.00 88.44 275 ILE A N 1
ATOM 2133 C CA . ILE A 1 275 ? 7.870 10.579 13.553 1.00 88.44 275 ILE A CA 1
ATOM 2134 C C . ILE A 1 275 ? 9.099 10.823 12.662 1.00 88.44 275 ILE A C 1
ATOM 2136 O O . ILE A 1 275 ? 10.055 11.448 13.129 1.00 88.44 275 ILE A O 1
ATOM 2140 N N . PRO A 1 276 ? 9.116 10.354 11.397 1.00 89.12 276 PRO A N 1
ATOM 2141 C CA . PRO A 1 276 ? 8.063 9.609 10.693 1.00 89.12 276 PRO A CA 1
ATOM 2142 C C . PRO A 1 276 ? 7.939 8.140 11.113 1.00 89.12 276 PRO A C 1
ATOM 2144 O O . PRO A 1 276 ? 8.936 7.494 11.417 1.00 89.12 276 PRO A O 1
ATOM 2147 N N . VAL A 1 277 ? 6.723 7.599 11.003 1.00 95.25 277 VAL A N 1
ATOM 2148 C CA . VAL A 1 277 ? 6.398 6.220 11.398 1.00 95.25 277 VAL A CA 1
ATOM 2149 C C . VAL A 1 277 ? 7.039 5.197 10.463 1.00 95.25 277 VAL A C 1
ATOM 2151 O O . VAL A 1 277 ? 6.868 5.282 9.247 1.00 95.25 277 VAL A O 1
ATOM 2154 N N . SER A 1 278 ? 7.720 4.198 11.026 1.00 96.50 278 SER A N 1
ATOM 2155 C CA . SER A 1 278 ? 8.280 3.056 10.291 1.00 96.50 278 SER A CA 1
ATOM 2156 C C . SER A 1 278 ? 7.340 1.841 10.265 1.00 96.50 278 SER A C 1
ATOM 2158 O O . SER A 1 278 ? 6.410 1.729 11.068 1.00 96.50 278 SER A O 1
ATOM 2160 N N . LYS A 1 279 ? 7.603 0.882 9.368 1.00 97.00 279 LYS A N 1
ATOM 2161 C CA . LYS A 1 279 ? 6.881 -0.401 9.339 1.00 97.00 279 LYS A CA 1
ATOM 2162 C C . LYS A 1 279 ? 7.081 -1.184 10.637 1.00 97.00 279 LYS A C 1
ATOM 2164 O O . LYS A 1 279 ? 6.160 -1.852 11.107 1.00 97.00 279 LYS A O 1
ATOM 2169 N N . GLU A 1 280 ? 8.263 -1.098 11.232 1.00 96.50 280 GLU A N 1
ATOM 2170 C CA . GLU A 1 280 ? 8.607 -1.745 12.495 1.00 96.50 280 GLU A CA 1
ATOM 2171 C C . GLU A 1 280 ? 7.782 -1.170 13.655 1.00 96.50 280 GLU A C 1
ATOM 2173 O O . GLU A 1 280 ? 7.297 -1.926 14.500 1.00 96.50 280 GLU A O 1
ATOM 2178 N N . ASP A 1 281 ? 7.562 0.150 13.668 1.00 96.62 281 ASP A N 1
ATOM 2179 C CA . ASP A 1 281 ? 6.693 0.807 14.650 1.00 96.62 281 ASP A CA 1
ATOM 2180 C C . ASP A 1 281 ? 5.239 0.367 14.504 1.00 96.62 281 ASP A C 1
ATOM 2182 O O . ASP A 1 281 ? 4.622 -0.034 15.492 1.00 96.62 281 ASP A O 1
ATOM 2186 N N . ILE A 1 282 ? 4.720 0.353 13.271 1.00 97.25 282 ILE A N 1
ATOM 2187 C CA . ILE A 1 282 ? 3.379 -0.166 12.971 1.00 97.25 282 ILE A CA 1
ATOM 2188 C C . ILE A 1 282 ? 3.251 -1.621 13.427 1.00 97.25 282 ILE A C 1
ATOM 2190 O O . ILE A 1 282 ? 2.329 -1.964 14.161 1.00 97.25 282 ILE A O 1
ATOM 2194 N N . THR A 1 283 ? 4.200 -2.481 13.060 1.00 97.62 283 THR A N 1
ATOM 2195 C CA . THR A 1 283 ? 4.171 -3.910 13.408 1.00 97.62 283 THR A CA 1
ATOM 2196 C C . THR A 1 283 ? 4.159 -4.123 14.924 1.00 97.62 283 THR A C 1
ATOM 2198 O O . THR A 1 283 ? 3.497 -5.033 15.426 1.00 97.62 283 THR A O 1
ATOM 2201 N N . ARG A 1 284 ? 4.872 -3.284 15.684 1.00 97.19 284 ARG A N 1
ATOM 2202 C CA . ARG A 1 284 ? 4.850 -3.316 17.151 1.00 97.19 284 ARG A CA 1
ATOM 2203 C C . ARG A 1 284 ? 3.490 -2.889 17.701 1.00 97.19 284 ARG A C 1
ATOM 2205 O O . ARG A 1 284 ? 2.952 -3.595 18.553 1.00 97.19 284 ARG A O 1
ATOM 2212 N N . GLU A 1 285 ? 2.938 -1.784 17.206 1.00 97.19 285 GLU A N 1
ATOM 2213 C CA . GLU A 1 285 ? 1.676 -1.223 17.702 1.00 97.19 285 GLU A CA 1
ATOM 2214 C C . GLU A 1 285 ? 0.429 -2.000 17.272 1.00 97.19 285 GLU A C 1
ATOM 2216 O O . GLU A 1 285 ? -0.590 -1.928 17.953 1.00 97.19 285 GLU A O 1
ATOM 2221 N N . LEU A 1 286 ? 0.504 -2.796 16.204 1.00 97.81 286 LEU A N 1
ATOM 2222 C CA . LEU A 1 286 ? -0.593 -3.659 15.757 1.00 97.81 286 LEU A CA 1
ATOM 2223 C C . LEU A 1 286 ? -0.882 -4.838 16.696 1.00 97.81 286 LEU A C 1
ATOM 2225 O O . LEU A 1 286 ? -1.927 -5.483 16.565 1.00 97.81 286 LEU A O 1
ATOM 2229 N N . ARG A 1 287 ? 0.025 -5.168 17.625 1.00 96.62 287 ARG A N 1
ATOM 2230 C CA . ARG A 1 287 ? -0.112 -6.343 18.499 1.00 96.62 287 ARG A CA 1
ATOM 2231 C C . ARG A 1 287 ? -1.416 -6.294 19.288 1.00 96.62 287 ARG A C 1
ATOM 2233 O O . ARG A 1 287 ? -1.631 -5.411 20.107 1.00 96.62 287 ARG A O 1
ATOM 2240 N N . GLY A 1 288 ? -2.268 -7.286 19.043 1.00 96.38 288 GLY A N 1
ATOM 2241 C CA . GLY A 1 288 ? -3.570 -7.405 19.691 1.00 96.38 288 GLY A CA 1
ATOM 2242 C C . GLY A 1 288 ? -4.651 -6.471 19.141 1.00 96.38 288 GLY A C 1
ATOM 2243 O O . GLY A 1 288 ? -5.789 -6.623 19.569 1.00 96.38 288 GLY A O 1
ATOM 2244 N N . LYS A 1 289 ? -4.351 -5.568 18.194 1.00 97.81 289 LYS A N 1
ATOM 2245 C CA . LYS A 1 289 ? -5.306 -4.577 17.657 1.00 97.81 289 LYS A CA 1
ATOM 2246 C C . LYS A 1 289 ? -5.943 -4.970 16.323 1.00 97.81 289 LYS A C 1
ATOM 2248 O O . LYS A 1 289 ? -6.999 -4.439 15.990 1.00 97.81 289 LYS A O 1
ATOM 2253 N N . VAL A 1 290 ? -5.327 -5.886 15.572 1.00 98.06 290 VAL A N 1
ATOM 2254 C CA . VAL A 1 290 ? -5.870 -6.385 14.296 1.00 98.06 290 VAL A CA 1
ATOM 2255 C C . VAL A 1 290 ? -7.231 -7.045 14.536 1.00 98.06 290 VAL A C 1
ATOM 2257 O O . VAL A 1 290 ? -7.368 -7.864 15.442 1.00 98.06 290 VAL A O 1
ATOM 2260 N N . MET A 1 291 ? -8.230 -6.663 13.739 1.00 96.88 291 MET A N 1
ATOM 2261 C CA . MET A 1 291 ? -9.571 -7.261 13.732 1.00 96.88 291 MET A CA 1
ATOM 2262 C C . MET A 1 291 ? -9.807 -8.088 12.468 1.00 96.88 291 MET A C 1
ATOM 2264 O O . MET A 1 291 ? -10.327 -9.198 12.519 1.00 96.88 291 MET A O 1
ATOM 2268 N N . SER A 1 292 ? -9.459 -7.513 11.322 1.00 97.56 292 SER A N 1
ATOM 2269 C CA . SER A 1 292 ? -9.643 -8.083 9.992 1.00 97.56 292 SER A CA 1
ATOM 2270 C C . SER A 1 292 ? -8.670 -7.386 9.050 1.00 97.56 292 SER A C 1
ATOM 2272 O O . SER A 1 292 ? -8.178 -6.295 9.346 1.00 97.56 292 SER A O 1
ATOM 2274 N N . TRP A 1 293 ? -8.377 -7.997 7.912 1.00 98.44 293 TRP A N 1
ATOM 2275 C CA . TRP A 1 293 ? -7.571 -7.364 6.878 1.00 98.44 293 TRP A CA 1
ATOM 2276 C C . TRP A 1 293 ? -7.953 -7.889 5.500 1.00 98.44 293 TRP A C 1
ATOM 2278 O O . TRP A 1 293 ? -8.537 -8.967 5.367 1.00 98.44 293 TRP A O 1
ATOM 2288 N N . GLY A 1 294 ? -7.627 -7.097 4.489 1.00 98.19 294 GLY A N 1
ATOM 2289 C CA . GLY A 1 294 ? -7.819 -7.400 3.081 1.00 98.19 294 GLY A CA 1
ATOM 2290 C C . GLY A 1 294 ? -6.547 -7.129 2.299 1.00 98.19 294 GLY A C 1
ATOM 2291 O O . GLY A 1 294 ? -5.672 -6.379 2.744 1.00 98.19 294 GLY A O 1
ATOM 2292 N N . CYS A 1 295 ? -6.431 -7.755 1.133 1.00 98.19 295 CYS A N 1
ATOM 2293 C CA . CYS A 1 295 ? -5.287 -7.547 0.265 1.00 98.19 295 CYS A CA 1
ATOM 2294 C C . CYS A 1 295 ? -5.673 -7.573 -1.206 1.00 98.19 295 CYS A C 1
ATOM 2296 O O . CYS A 1 295 ? -6.355 -8.485 -1.670 1.00 98.19 295 CYS A O 1
ATOM 2298 N N . TRP A 1 296 ? -5.159 -6.586 -1.928 1.00 98.62 296 TRP A N 1
ATOM 2299 C CA . TRP A 1 296 ? -5.174 -6.523 -3.375 1.00 98.62 296 TRP A CA 1
ATOM 2300 C C . TRP A 1 296 ? -3.731 -6.563 -3.879 1.00 98.62 296 TRP A C 1
ATOM 2302 O O . TRP A 1 296 ? -2.856 -5.890 -3.331 1.00 98.62 296 TRP A O 1
ATOM 2312 N N . ILE A 1 297 ? -3.472 -7.375 -4.900 1.00 98.56 297 ILE A N 1
ATOM 2313 C CA . ILE A 1 297 ? -2.142 -7.543 -5.484 1.00 98.56 297 ILE A CA 1
ATOM 2314 C C . ILE A 1 297 ? -2.176 -6.986 -6.901 1.00 98.56 297 ILE A C 1
ATOM 2316 O O . ILE A 1 297 ? -2.928 -7.479 -7.733 1.00 98.56 297 ILE A O 1
ATOM 2320 N N . GLY A 1 298 ? -1.347 -5.991 -7.193 1.00 98.25 298 GLY A N 1
ATOM 2321 C CA . GLY A 1 298 ? -1.140 -5.507 -8.557 1.00 98.25 298 GLY A CA 1
ATOM 2322 C C . GLY A 1 298 ? 0.156 -6.049 -9.143 1.00 98.25 298 GLY A C 1
ATOM 2323 O O . GLY A 1 298 ? 1.127 -6.244 -8.414 1.00 98.25 298 GLY A O 1
ATOM 2324 N N . ILE A 1 299 ? 0.190 -6.279 -10.453 1.00 98.25 299 ILE A N 1
ATOM 2325 C CA . ILE A 1 299 ? 1.389 -6.735 -11.163 1.00 98.25 299 ILE A CA 1
ATOM 2326 C C . ILE A 1 299 ? 1.933 -5.600 -12.018 1.00 98.25 299 ILE A C 1
ATOM 2328 O O . ILE A 1 299 ? 1.218 -5.076 -12.864 1.00 98.25 299 ILE A O 1
ATOM 2332 N N . TRP A 1 300 ? 3.200 -5.235 -11.850 1.00 97.38 300 TRP A N 1
ATOM 2333 C CA . TRP A 1 300 ? 3.850 -4.276 -12.743 1.00 97.38 300 TRP A CA 1
ATOM 2334 C C . TRP A 1 300 ? 5.217 -4.787 -13.180 1.00 97.38 300 TRP A C 1
ATOM 2336 O O . TRP A 1 300 ? 5.998 -5.282 -12.367 1.00 97.38 300 TRP A O 1
ATOM 2346 N N . GLU A 1 301 ? 5.524 -4.639 -14.463 1.00 95.94 301 GLU A N 1
ATOM 2347 C CA . GLU A 1 301 ? 6.809 -4.999 -15.048 1.00 95.94 301 GLU A CA 1
ATOM 2348 C C . GLU A 1 301 ? 7.306 -3.864 -15.934 1.00 95.94 301 GLU A C 1
ATOM 2350 O O . GLU A 1 301 ? 6.538 -3.260 -16.681 1.00 95.94 301 GLU A O 1
ATOM 2355 N N . ARG A 1 302 ? 8.617 -3.612 -15.891 1.00 92.94 302 ARG A N 1
ATOM 2356 C CA . ARG A 1 302 ? 9.264 -2.749 -16.871 1.00 92.94 302 ARG A CA 1
ATOM 2357 C C . ARG A 1 302 ? 9.801 -3.581 -18.028 1.00 92.94 302 ARG A C 1
ATOM 2359 O O . ARG A 1 302 ? 10.876 -4.177 -17.910 1.00 92.94 302 ARG A O 1
ATOM 2366 N N . THR A 1 303 ? 9.081 -3.576 -19.142 1.00 86.12 303 THR A N 1
ATOM 2367 C CA . THR A 1 303 ? 9.473 -4.278 -20.371 1.00 86.12 303 THR A CA 1
ATOM 2368 C C . THR A 1 303 ? 10.299 -3.409 -21.328 1.00 86.12 303 THR A C 1
ATOM 2370 O O . THR A 1 303 ? 11.120 -3.961 -22.062 1.00 86.12 303 THR A O 1
ATOM 2373 N N . GLU A 1 304 ? 10.165 -2.073 -21.273 1.00 74.00 304 GLU A N 1
ATOM 2374 C CA . GLU A 1 304 ? 10.812 -1.112 -22.197 1.00 74.00 304 GLU A CA 1
ATOM 2375 C C . GLU A 1 304 ? 11.448 0.150 -21.557 1.00 74.00 304 GLU A C 1
ATOM 2377 O O . GLU A 1 304 ? 11.109 0.551 -20.415 1.00 74.00 304 GLU A O 1
#

Sequence (304 aa):
MRFFYCGGEAIAKLGLTVAAGVPSDSLCNNGKRGLPASRDVDNASPLSGRWQPAFLDRKGFPVRGPKNVCTYIVPEQYYLGTILSTFFVHSEVIHSDILVNRPVPMSKIIERSLAWLLYNRRSHDSGLLHKSAPFALHPTPTMELECAIGPSGSTIPFEYSSFGDGHFPTISWIPLPDAVEYLLILEDPDAPLAEPVVHGIYYGIPANKSSLSDDDFSPVDAPGTYNLSGGFKYGINRRKVVYMPPRGFLGHGPHRFFLQIVALKEALDQNKLSIPVSKEDITRELRGKVMSWGCWIGIWERTE

pLDDT: mean 74.61, std 29.1, range [24.27, 98.69]

Organism: Byssochlamys spectabilis (strain No. 5 / NBRC 109023) (NCBI:txid1356009)

Mean predicted aligned error: 16.44 Å